Protein AF-A0A447PWZ3-F1 (afdb_monomer)

InterPro domains:
  IPR035906 MetI-like superfamily [G3DSA:1.10.3720.10] (1-164)
  IPR035906 MetI-like superfamily [SSF161098] (8-151)
  IPR050901 Binding-protein-dependent ABC transporter permease [PTHR32243] (6-153)

Secondary structure (DSSP, 8-state):
-PPPPPTTHHHHHHHHHHHHHHHHHHHHHHHHHHHHHHTBSSS-SSS-SS-SSB--HHHHHHTT--EE-TTS-EE--SS-HHHHHHHHHHHHHHHHHHHHHHHHHHHHHHHH---TTHHHHHHHHHHHHTS--TTHHHHHHHHHHHHHHHHHHHS---SHHHHHHHHHHHHHTTS--

Solvent-accessible surface area (backbone atoms only — not comparable to full-atom values): 10448 Å² total; per-residue (Å²): 132,85,80,86,75,60,87,65,45,64,58,54,50,50,52,50,50,53,51,48,52,53,51,48,52,62,68,41,48,67,56,49,42,53,53,24,41,53,34,27,66,70,94,55,97,75,81,62,68,70,44,96,50,78,29,61,58,60,57,35,26,43,73,58,37,66,45,76,45,99,86,72,48,70,48,67,44,92,51,69,45,59,59,50,52,51,49,50,51,52,51,52,50,54,49,50,52,50,48,51,55,52,51,52,56,52,47,45,46,72,72,73,54,87,65,89,63,54,71,59,51,56,53,47,54,54,54,63,69,68,51,82,66,83,65,45,63,62,54,49,49,55,49,49,51,53,53,48,50,56,55,46,68,74,49,85,66,74,59,69,66,49,52,56,57,50,58,49,53,66,50,56,68,66,74,79,119

Mean predicted aligned error: 10.52 Å

Nearest PDB structures (foldseek):
  3puv-assembly1_G  TM=9.896E-01  e=1.349E-18  Escherichia coli K-12
  2r6g-assembly1_G  TM=9.610E-01  e=1.445E-15  Escherichia coli K-12
  4jbw-assembly2_I  TM=7.802E-01  e=5.382E-16  Escherichia coli K-12

Structure (mmCIF, N/CA/C/O backbone):
data_AF-A0A447PWZ3-F1
#
_entry.id   AF-A0A447PWZ3-F1
#
loop_
_atom_site.group_PDB
_atom_site.id
_atom_site.type_symbol
_atom_site.label_atom_id
_atom_site.label_alt_id
_atom_site.label_comp_id
_atom_site.label_asym_id
_atom_site.label_entity_id
_atom_site.label_seq_id
_atom_site.pdbx_PDB_ins_code
_atom_site.Cartn_x
_atom_site.Cartn_y
_atom_site.Cartn_z
_atom_site.occupancy
_atom_site.B_iso_or_equiv
_atom_site.auth_seq_id
_atom_site.auth_comp_id
_atom_site.auth_asym_id
_atom_site.auth_atom_id
_atom_site.pdbx_PDB_model_num
ATOM 1 N N . MET A 1 1 ? -24.186 -32.826 8.394 1.00 47.19 1 MET A N 1
ATOM 2 C CA . MET A 1 1 ? -25.004 -33.237 7.230 1.00 47.19 1 MET A CA 1
ATOM 3 C C . MET A 1 1 ? -24.497 -32.500 6.002 1.00 47.19 1 MET A C 1
ATOM 5 O O . MET A 1 1 ? -24.312 -31.294 6.090 1.00 47.19 1 MET A O 1
ATOM 9 N N . ALA A 1 2 ? -24.222 -33.197 4.897 1.00 68.19 2 ALA A N 1
ATOM 10 C CA . ALA A 1 2 ? -23.846 -32.543 3.645 1.00 68.19 2 ALA A CA 1
ATOM 11 C C . ALA A 1 2 ? -25.064 -31.804 3.067 1.00 68.19 2 ALA A C 1
ATOM 13 O O . ALA A 1 2 ? -26.140 -32.387 2.939 1.00 68.19 2 ALA A O 1
ATOM 14 N N . MET A 1 3 ? -24.904 -30.516 2.759 1.00 84.62 3 MET A N 1
ATOM 15 C CA . MET A 1 3 ? -25.951 -29.708 2.135 1.00 84.62 3 MET A CA 1
ATOM 16 C C . MET A 1 3 ? -26.149 -30.179 0.688 1.00 84.62 3 MET A C 1
ATOM 18 O O . MET A 1 3 ? -25.215 -30.122 -0.114 1.00 84.62 3 MET A O 1
ATOM 22 N N . VAL A 1 4 ? -27.349 -30.668 0.358 1.00 82.19 4 VAL A N 1
ATOM 23 C CA . VAL A 1 4 ? -27.692 -31.085 -1.010 1.00 82.19 4 VAL A CA 1
ATOM 24 C C . VAL A 1 4 ? -27.788 -29.844 -1.889 1.00 82.19 4 VAL A C 1
ATOM 26 O O . VAL A 1 4 ? -28.580 -28.939 -1.640 1.00 82.19 4 VAL A O 1
ATOM 29 N N . GLN A 1 5 ? -26.957 -29.818 -2.921 1.00 83.44 5 GLN A N 1
ATOM 30 C CA . GLN A 1 5 ? -26.813 -28.686 -3.820 1.00 83.44 5 GLN A CA 1
ATOM 31 C C . GLN A 1 5 ? -27.905 -28.694 -4.908 1.00 83.44 5 GLN A C 1
ATOM 33 O O . GLN A 1 5 ? -28.135 -29.736 -5.533 1.00 83.44 5 GLN A O 1
ATOM 38 N N . PRO A 1 6 ? -28.597 -27.568 -5.169 1.00 82.50 6 PRO A N 1
ATOM 39 C CA . PRO A 1 6 ? -29.663 -27.511 -6.165 1.00 82.50 6 PRO A CA 1
ATOM 40 C C . PRO A 1 6 ? -29.119 -27.686 -7.589 1.00 82.50 6 PRO A C 1
ATOM 42 O O . PRO A 1 6 ? -28.020 -27.243 -7.915 1.00 82.50 6 PRO A O 1
ATOM 45 N N . LYS A 1 7 ? -29.918 -28.267 -8.494 1.00 76.06 7 LYS A N 1
ATOM 46 C CA . LYS A 1 7 ? -29.511 -28.505 -9.897 1.00 76.06 7 LYS A CA 1
ATOM 47 C C . LYS A 1 7 ? -29.109 -27.218 -10.645 1.00 76.06 7 LYS A C 1
ATOM 49 O O . LYS A 1 7 ? -28.228 -27.264 -11.499 1.00 76.06 7 LYS A O 1
ATOM 54 N N . SER A 1 8 ? -29.688 -26.066 -10.284 1.00 85.94 8 SER A N 1
ATOM 55 C CA . SER A 1 8 ? -29.353 -24.739 -10.837 1.00 85.94 8 SER A CA 1
ATOM 56 C C . SER A 1 8 ? -28.005 -24.179 -10.361 1.00 85.94 8 SER A C 1
ATOM 58 O O . SER A 1 8 ? -27.531 -23.170 -10.886 1.00 85.94 8 SER A O 1
ATOM 60 N N . GLN A 1 9 ? -27.350 -24.822 -9.391 1.00 89.31 9 GLN A N 1
ATOM 61 C CA . GLN A 1 9 ? -26.080 -24.353 -8.849 1.00 89.31 9 GLN A CA 1
ATOM 62 C C . GLN A 1 9 ? -24.950 -24.372 -9.866 1.00 89.31 9 GLN A C 1
ATOM 64 O O . GLN A 1 9 ? -24.132 -23.461 -9.845 1.00 89.31 9 GLN A O 1
ATOM 69 N N . LYS A 1 10 ? -24.895 -25.364 -10.765 1.00 88.88 10 LYS A N 1
ATOM 70 C CA . LYS A 1 10 ? -23.834 -25.423 -11.784 1.00 88.88 10 LYS A CA 1
ATOM 71 C C . LYS A 1 10 ? -23.862 -24.187 -12.688 1.00 88.88 10 LYS A C 1
ATOM 73 O O . LYS A 1 10 ? -22.814 -23.617 -12.972 1.00 88.88 10 LYS A O 1
ATOM 78 N N . LEU A 1 11 ? -25.061 -23.732 -13.058 1.00 91.00 11 LEU A N 1
ATOM 79 C CA . LEU A 1 11 ? -25.252 -22.514 -13.847 1.00 91.00 11 LEU A CA 1
ATOM 80 C C . LEU A 1 11 ? -24.885 -21.258 -13.049 1.00 91.00 11 LEU A C 1
ATOM 82 O O . LEU A 1 11 ? -24.148 -20.417 -13.549 1.00 91.00 11 LEU A O 1
ATOM 86 N N . ARG A 1 12 ? -25.345 -21.145 -11.795 1.00 93.25 12 ARG A N 1
ATOM 87 C CA . ARG A 1 12 ? -24.973 -20.021 -10.916 1.00 93.25 12 ARG A CA 1
ATOM 88 C C . ARG A 1 12 ? -23.461 -19.936 -10.730 1.00 93.25 12 ARG A C 1
ATOM 90 O O . ARG A 1 12 ? -22.899 -18.858 -10.851 1.00 93.25 12 ARG A O 1
ATOM 97 N N . LEU A 1 13 ? -22.810 -21.074 -10.498 1.00 94.62 13 LEU A N 1
ATOM 98 C CA . LEU A 1 13 ? -21.364 -21.173 -10.353 1.00 94.62 13 LEU A CA 1
ATOM 99 C C . LEU A 1 13 ? -20.654 -20.716 -11.630 1.00 94.62 13 LEU A C 1
ATOM 101 O O . LEU A 1 13 ? -19.739 -19.905 -11.538 1.00 94.62 13 LEU A O 1
ATOM 105 N N . LEU A 1 14 ? -21.096 -21.182 -12.803 1.00 95.75 14 LEU A N 1
ATOM 106 C CA . LEU A 1 14 ? -20.538 -20.770 -14.092 1.00 95.75 14 LEU A CA 1
ATOM 107 C C . LEU A 1 14 ? -20.664 -19.255 -14.301 1.00 95.75 14 LEU A C 1
ATOM 109 O O . LEU A 1 14 ? -19.675 -18.602 -14.620 1.00 95.75 14 LEU A O 1
ATOM 113 N N . ILE A 1 15 ? -21.850 -18.689 -14.059 1.00 97.31 15 ILE A N 1
ATOM 114 C CA . ILE A 1 15 ? -22.094 -17.245 -14.175 1.00 97.31 15 ILE A CA 1
ATOM 115 C C . ILE A 1 15 ? -21.204 -16.468 -13.201 1.00 97.31 15 ILE A C 1
ATOM 117 O O . ILE A 1 15 ? -20.599 -15.475 -13.594 1.00 97.31 15 ILE A O 1
ATOM 121 N N . THR A 1 16 ? -21.071 -16.924 -11.952 1.00 96.94 16 THR A N 1
ATOM 122 C CA . THR A 1 16 ? -20.179 -16.291 -10.973 1.00 96.94 16 THR A CA 1
ATOM 123 C C . THR A 1 16 ? -18.719 -16.344 -11.422 1.00 96.94 16 THR A C 1
ATOM 125 O O . THR A 1 16 ? -18.037 -15.333 -11.322 1.00 96.94 16 THR A O 1
ATOM 128 N N . HIS A 1 17 ? -18.234 -17.468 -11.955 1.00 97.50 17 HIS A N 1
ATOM 129 C CA . HIS A 1 17 ? -16.855 -17.570 -12.449 1.00 97.50 17 HIS A CA 1
ATOM 130 C C . HIS A 1 17 ? -16.611 -16.660 -13.650 1.00 97.50 17 HIS A C 1
ATOM 132 O O . HIS A 1 17 ? -15.619 -15.940 -13.666 1.00 97.50 17 HIS A O 1
ATOM 138 N N . LEU A 1 18 ? -17.522 -16.645 -14.627 1.00 98.06 18 LEU A N 1
ATOM 139 C CA . LEU A 1 18 ? -17.419 -15.751 -15.781 1.00 98.06 18 LEU A CA 1
ATOM 140 C C . LEU A 1 18 ? -17.452 -14.281 -15.346 1.00 98.06 18 LEU A C 1
ATOM 142 O O . LEU A 1 18 ? -16.614 -13.496 -15.780 1.00 98.06 18 LEU A O 1
ATOM 146 N N . GLY A 1 19 ? -18.361 -13.926 -14.434 1.00 98.38 19 GLY A N 1
ATOM 147 C CA . GLY A 1 19 ? -18.433 -12.586 -13.857 1.00 98.38 19 GLY A CA 1
ATOM 148 C C . GLY A 1 19 ? -17.152 -12.194 -13.117 1.00 98.38 19 GLY A C 1
ATOM 149 O O . GLY A 1 19 ? -16.640 -11.097 -13.327 1.00 98.38 19 GLY A O 1
ATOM 150 N N . LEU A 1 20 ? -16.590 -13.096 -12.305 1.00 98.38 20 LEU A N 1
ATOM 151 C CA . LEU A 1 20 ? -15.323 -12.870 -11.605 1.00 98.38 20 LEU A CA 1
ATOM 152 C C . LEU A 1 20 ? -14.145 -12.735 -12.571 1.00 98.38 20 LEU A C 1
ATOM 154 O O . LEU A 1 20 ? -13.316 -11.859 -12.367 1.00 98.38 20 LEU A O 1
ATOM 158 N N . LEU A 1 21 ? -14.070 -13.549 -13.628 1.00 98.38 21 LEU A N 1
ATOM 159 C CA . LEU A 1 21 ? -13.005 -13.452 -14.630 1.00 98.38 21 LEU A CA 1
ATOM 160 C C . LEU A 1 21 ? -13.049 -12.115 -15.372 1.00 98.38 21 LEU A C 1
ATOM 162 O O . LEU A 1 21 ? -12.011 -11.477 -15.528 1.00 98.38 21 LEU A O 1
ATOM 166 N N . ILE A 1 22 ? -14.238 -11.660 -15.775 1.00 98.31 22 ILE A N 1
ATOM 167 C CA . ILE A 1 22 ? -14.417 -10.348 -16.412 1.00 98.31 22 ILE A CA 1
ATOM 168 C C . ILE A 1 22 ? -14.031 -9.227 -15.440 1.00 98.31 22 ILE A C 1
ATOM 170 O O . ILE A 1 22 ? -13.312 -8.304 -15.818 1.00 98.31 22 ILE A O 1
ATOM 174 N N . PHE A 1 23 ? -14.459 -9.320 -14.178 1.00 98.38 23 PHE A N 1
ATOM 175 C CA . PHE A 1 23 ? -14.118 -8.335 -13.154 1.00 98.38 23 PHE A CA 1
ATOM 176 C C . PHE A 1 23 ? -12.608 -8.280 -12.886 1.00 98.38 23 PHE A C 1
ATOM 178 O O . PHE A 1 23 ? -12.032 -7.195 -12.866 1.00 98.38 23 PHE A O 1
ATOM 185 N N . ILE A 1 24 ? -11.954 -9.440 -12.753 1.00 98.44 24 ILE A N 1
ATOM 186 C CA . ILE A 1 24 ? -10.498 -9.551 -12.605 1.00 98.44 24 ILE A CA 1
ATOM 187 C C . ILE A 1 24 ? -9.799 -8.942 -13.821 1.00 98.44 24 ILE A C 1
ATOM 189 O O . ILE A 1 24 ? -8.888 -8.140 -13.645 1.00 98.44 24 ILE A O 1
ATOM 193 N N . ALA A 1 25 ? -10.232 -9.262 -15.042 1.00 97.44 25 ALA A N 1
ATOM 194 C CA . ALA A 1 25 ? -9.647 -8.692 -16.252 1.00 97.44 25 ALA A CA 1
ATOM 195 C C . ALA A 1 25 ? -9.741 -7.156 -16.260 1.00 97.44 25 ALA A C 1
ATOM 197 O O . ALA A 1 25 ? -8.756 -6.485 -16.567 1.00 97.44 25 ALA A O 1
ATOM 198 N N . ALA A 1 26 ? -10.884 -6.598 -15.847 1.00 97.75 26 ALA A N 1
ATOM 199 C CA . ALA A 1 26 ? -11.095 -5.155 -15.777 1.00 97.75 26 ALA A CA 1
ATOM 200 C C . ALA A 1 26 ? -10.176 -4.464 -14.751 1.00 97.75 26 ALA A C 1
ATOM 202 O O . ALA A 1 26 ? -9.557 -3.452 -15.077 1.00 97.75 26 ALA A O 1
ATOM 203 N N . ILE A 1 27 ? -10.044 -5.007 -13.533 1.00 97.75 27 ILE A N 1
ATOM 204 C CA . ILE A 1 27 ? -9.188 -4.404 -12.491 1.00 97.75 27 ILE A CA 1
ATOM 205 C C . ILE A 1 27 ? -7.692 -4.648 -12.731 1.00 97.75 27 ILE A C 1
ATOM 207 O O . ILE A 1 27 ? -6.866 -3.838 -12.316 1.00 97.75 27 ILE A O 1
ATOM 211 N N . MET A 1 28 ? -7.330 -5.746 -13.402 1.00 97.38 28 MET A N 1
ATOM 212 C CA . MET A 1 28 ? -5.935 -6.078 -13.700 1.00 97.38 28 MET A CA 1
ATOM 213 C C . MET A 1 28 ? -5.388 -5.278 -14.876 1.00 97.38 28 MET A C 1
ATOM 215 O O . MET A 1 28 ? -4.191 -5.014 -14.904 1.00 97.38 28 MET A O 1
ATOM 219 N N . PHE A 1 29 ? -6.228 -4.861 -15.824 1.00 95.81 29 PHE A N 1
ATOM 220 C CA . PHE A 1 29 ? -5.797 -4.106 -17.001 1.00 95.81 29 PHE A CA 1
ATOM 221 C C . PHE A 1 29 ? -4.879 -2.900 -16.685 1.00 95.81 29 PHE A C 1
ATOM 223 O O . PHE A 1 29 ? -3.772 -2.859 -17.228 1.00 95.81 29 PHE A O 1
ATOM 230 N N . PRO A 1 30 ? -5.228 -1.957 -15.781 1.00 95.81 30 PRO A N 1
ATOM 231 C CA . PRO A 1 30 ? -4.327 -0.850 -15.440 1.00 95.81 30 PRO A CA 1
ATOM 232 C C . PRO A 1 30 ? -3.024 -1.311 -14.766 1.00 95.81 30 PRO A C 1
ATOM 234 O O . PRO A 1 30 ? -1.980 -0.701 -14.979 1.00 95.81 30 PRO A O 1
ATOM 237 N N . LEU A 1 31 ? -3.046 -2.402 -13.993 1.00 96.19 31 LEU A N 1
ATOM 238 C CA . LEU A 1 31 ? -1.840 -2.953 -13.362 1.00 96.19 31 LEU A CA 1
ATOM 239 C C . LEU A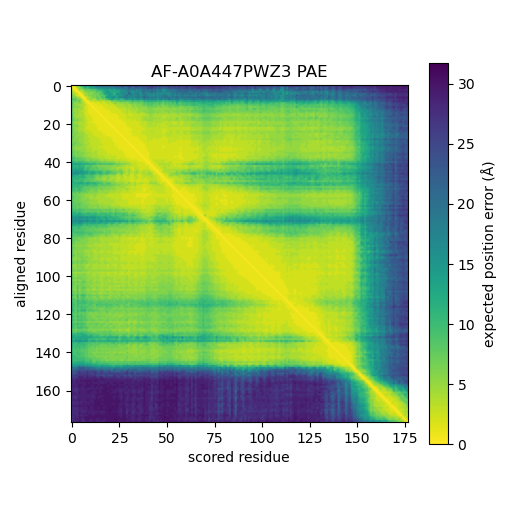 1 31 ? -0.906 -3.596 -14.393 1.00 96.19 31 LEU A C 1
ATOM 241 O O . LEU A 1 31 ? 0.308 -3.412 -14.330 1.00 96.19 31 LEU A O 1
ATOM 245 N N . LEU A 1 32 ? -1.466 -4.301 -15.377 1.00 95.50 32 LEU A N 1
ATOM 246 C CA . LEU A 1 32 ? -0.702 -4.858 -16.490 1.00 95.50 32 LEU A CA 1
ATOM 247 C C . LEU A 1 32 ? -0.056 -3.752 -17.331 1.00 95.50 32 LEU A C 1
ATOM 249 O O . LEU A 1 32 ? 1.080 -3.918 -17.762 1.00 95.50 32 LEU A O 1
ATOM 253 N N . MET A 1 33 ? -0.716 -2.599 -17.492 1.00 95.19 33 MET A N 1
ATOM 254 C CA . MET A 1 33 ? -0.110 -1.429 -18.139 1.00 95.19 33 MET A CA 1
ATOM 255 C C . MET A 1 33 ? 1.106 -0.897 -17.366 1.00 95.19 33 MET A C 1
ATOM 257 O O . MET A 1 33 ? 2.111 -0.555 -17.983 1.00 95.19 33 MET A O 1
ATOM 261 N N . VAL A 1 34 ? 1.073 -0.880 -16.029 1.00 95.94 34 VAL A N 1
ATOM 262 C CA . VAL A 1 34 ? 2.244 -0.499 -15.212 1.00 95.94 34 VAL A CA 1
ATOM 263 C C . VAL A 1 34 ? 3.400 -1.485 -15.409 1.00 95.94 34 VAL A C 1
ATOM 265 O O . VAL A 1 34 ? 4.549 -1.069 -15.563 1.00 95.94 34 VAL A O 1
ATOM 268 N N . ILE A 1 35 ? 3.103 -2.786 -15.471 1.00 95.62 35 ILE A N 1
ATOM 269 C CA . ILE A 1 35 ? 4.112 -3.813 -15.768 1.00 95.62 35 ILE A CA 1
ATOM 270 C C . ILE A 1 35 ? 4.685 -3.605 -17.177 1.00 95.62 35 ILE A C 1
ATOM 272 O O . ILE A 1 35 ? 5.905 -3.626 -17.344 1.00 95.62 35 ILE A O 1
ATOM 276 N N . ALA A 1 36 ? 3.838 -3.327 -18.169 1.00 94.94 36 ALA A N 1
ATOM 277 C CA . ALA A 1 36 ? 4.255 -3.052 -19.541 1.00 94.94 36 ALA A CA 1
ATOM 278 C C . ALA A 1 36 ? 5.188 -1.837 -19.637 1.00 94.94 36 ALA A C 1
ATOM 280 O O . ALA A 1 36 ? 6.196 -1.898 -20.335 1.00 94.94 36 ALA A O 1
ATOM 281 N N . ILE A 1 37 ? 4.895 -0.756 -18.905 1.00 95.50 37 ILE A N 1
ATOM 282 C CA . ILE A 1 37 ? 5.764 0.429 -18.823 1.00 95.50 37 ILE A CA 1
ATOM 283 C C . ILE A 1 37 ? 7.123 0.052 -18.219 1.00 95.50 37 ILE A C 1
ATOM 285 O O . ILE A 1 37 ? 8.155 0.445 -18.753 1.00 95.50 37 ILE A O 1
ATOM 289 N N . SER A 1 38 ? 7.148 -0.764 -17.158 1.00 95.75 38 SER A N 1
ATOM 290 C CA . SER A 1 38 ? 8.407 -1.179 -16.518 1.00 95.75 38 SER A CA 1
ATOM 291 C C . SER A 1 38 ? 9.325 -2.007 -17.430 1.00 95.75 38 SER A C 1
ATOM 293 O O . SER A 1 38 ? 10.543 -1.964 -17.275 1.00 95.75 38 SER A O 1
ATOM 295 N N . LEU A 1 39 ? 8.748 -2.745 -18.385 1.00 95.75 39 LEU A N 1
ATOM 296 C CA . LEU A 1 39 ? 9.459 -3.612 -19.334 1.00 95.75 39 LEU A CA 1
ATOM 297 C C . LEU A 1 39 ? 9.744 -2.935 -20.677 1.00 95.75 39 LEU A C 1
ATOM 299 O O . LEU A 1 39 ? 10.268 -3.568 -21.591 1.00 95.75 39 LEU A O 1
ATOM 303 N N . ARG A 1 40 ? 9.357 -1.673 -20.836 1.00 94.25 40 ARG A N 1
ATOM 304 C CA . ARG A 1 40 ? 9.540 -0.941 -22.082 1.00 94.25 40 ARG A CA 1
ATOM 305 C C . ARG A 1 40 ? 10.942 -0.355 -22.171 1.00 94.25 40 ARG A C 1
ATOM 307 O O . ARG A 1 40 ? 11.523 0.027 -21.165 1.00 94.25 40 ARG A O 1
ATOM 314 N N . GLU A 1 41 ? 11.474 -0.256 -23.382 1.00 92.38 41 GLU A N 1
ATOM 315 C CA . GLU A 1 41 ? 12.689 0.515 -23.649 1.00 92.38 41 GLU A CA 1
ATOM 316 C C . GLU A 1 41 ? 12.417 2.031 -23.555 1.00 92.38 41 GLU A C 1
ATOM 318 O O . GLU A 1 41 ? 11.490 2.549 -24.185 1.00 92.38 41 GLU A O 1
ATOM 323 N N . GLY A 1 42 ? 13.225 2.752 -22.773 1.00 88.94 42 GLY A N 1
ATOM 324 C CA . GLY A 1 42 ? 13.041 4.183 -22.516 1.00 88.94 42 GLY A CA 1
ATOM 325 C C . GLY A 1 42 ? 11.858 4.516 -21.590 1.00 88.94 42 GLY A C 1
ATOM 326 O O . GLY A 1 42 ? 11.162 3.645 -21.076 1.00 88.94 42 GLY A O 1
ATOM 327 N N . ASN A 1 43 ? 11.610 5.811 -21.374 1.00 91.25 43 ASN A N 1
ATOM 328 C CA . ASN A 1 43 ? 10.641 6.300 -20.384 1.00 91.25 43 ASN A CA 1
ATOM 329 C C . ASN A 1 43 ? 9.349 6.812 -21.041 1.00 91.25 43 ASN A C 1
ATOM 331 O O . ASN A 1 43 ? 9.120 8.018 -21.129 1.00 91.25 43 ASN A O 1
ATOM 335 N N . PHE A 1 44 ? 8.490 5.893 -21.493 1.00 91.62 44 PHE A N 1
ATOM 336 C CA . PHE A 1 44 ? 7.198 6.222 -22.111 1.00 91.62 44 PHE A CA 1
ATOM 337 C C . PHE A 1 44 ? 6.020 5.736 -21.264 1.00 91.62 44 PHE A C 1
ATOM 339 O O . PHE A 1 44 ? 5.892 4.545 -20.989 1.00 91.62 44 PHE A O 1
ATOM 346 N N . ALA A 1 45 ? 5.119 6.654 -20.905 1.00 87.56 45 ALA A N 1
ATOM 347 C CA . ALA A 1 45 ? 3.945 6.354 -20.081 1.00 87.56 45 ALA A CA 1
ATOM 348 C C . ALA A 1 45 ? 2.770 5.724 -20.859 1.00 87.56 45 ALA A C 1
ATOM 350 O O . ALA A 1 45 ? 1.870 5.151 -20.250 1.00 87.56 45 ALA A O 1
ATOM 351 N N . THR A 1 46 ? 2.745 5.833 -22.191 1.00 88.31 46 THR A N 1
ATOM 352 C CA . THR A 1 46 ? 1.641 5.362 -23.047 1.00 88.31 46 THR A CA 1
ATOM 353 C C . THR A 1 46 ? 2.151 4.464 -24.166 1.00 88.31 46 THR A C 1
ATOM 355 O O . THR A 1 46 ? 3.234 4.687 -24.694 1.00 88.31 46 THR A O 1
ATOM 358 N N . GLY A 1 47 ? 1.387 3.438 -24.555 1.00 87.12 47 GLY A N 1
ATOM 359 C CA . GLY A 1 47 ? 1.624 2.614 -25.752 1.00 87.12 47 GLY A CA 1
ATOM 360 C C . GLY A 1 47 ? 0.930 1.255 -25.665 1.00 87.12 47 GLY A C 1
ATOM 361 O O . GLY A 1 47 ? -0.021 1.110 -24.902 1.00 87.12 47 GLY A O 1
ATOM 362 N N . SER A 1 48 ? 1.420 0.265 -26.411 1.00 89.38 48 SER A N 1
ATOM 363 C CA . SER A 1 48 ? 0.876 -1.099 -26.434 1.00 89.38 48 SER A CA 1
ATOM 364 C C . SER A 1 48 ? 1.027 -1.833 -25.090 1.00 89.38 48 SER A C 1
ATOM 366 O O . SER A 1 48 ? 1.958 -1.578 -24.320 1.00 89.38 48 SER A O 1
ATOM 368 N N . LEU A 1 49 ? 0.088 -2.749 -24.809 1.00 87.75 49 LEU A N 1
ATOM 369 C CA . LEU A 1 49 ? 0.082 -3.585 -23.598 1.00 87.75 49 LEU A CA 1
ATOM 370 C C . LEU A 1 49 ? 1.274 -4.552 -23.563 1.00 87.75 49 LEU A C 1
ATOM 372 O O . LEU A 1 49 ? 1.851 -4.789 -22.510 1.00 87.75 49 LEU A O 1
ATOM 376 N N . ILE A 1 50 ? 1.640 -5.105 -24.717 1.00 91.62 50 ILE A N 1
ATOM 377 C CA . ILE A 1 50 ? 2.893 -5.835 -24.900 1.00 91.62 50 ILE A CA 1
ATOM 378 C C . ILE A 1 50 ? 3.821 -4.867 -25.635 1.00 91.62 50 ILE A C 1
ATOM 380 O O . ILE A 1 50 ? 3.513 -4.541 -26.782 1.00 91.62 50 ILE A O 1
ATOM 384 N N . PRO A 1 51 ? 4.891 -4.362 -24.993 1.00 89.31 51 PRO A N 1
ATOM 385 C CA . PRO A 1 51 ? 5.806 -3.426 -25.631 1.00 89.31 51 PRO A CA 1
ATOM 386 C C . PRO A 1 51 ? 6.411 -4.015 -26.906 1.00 89.31 51 PRO A C 1
ATOM 388 O O . PRO A 1 51 ? 6.831 -5.170 -26.910 1.00 89.31 51 PRO A O 1
ATOM 391 N N . ASP A 1 52 ? 6.523 -3.202 -27.957 1.00 89.75 52 ASP A N 1
ATOM 392 C CA . ASP A 1 52 ? 7.111 -3.634 -29.236 1.00 89.75 52 ASP A CA 1
ATOM 393 C C . ASP A 1 52 ? 8.590 -4.033 -29.080 1.00 89.75 52 ASP A C 1
ATOM 395 O O . ASP A 1 52 ? 9.101 -4.893 -29.797 1.00 89.75 52 ASP A O 1
ATOM 399 N N . LYS A 1 53 ? 9.270 -3.421 -28.102 1.00 89.94 53 LYS A N 1
ATOM 400 C CA . LYS A 1 53 ? 10.621 -3.764 -27.659 1.00 89.94 53 LYS A CA 1
ATOM 401 C C . LYS A 1 53 ? 10.643 -3.936 -26.145 1.00 89.94 53 LYS A C 1
ATOM 403 O O . LYS A 1 53 ? 10.331 -3.003 -25.402 1.00 89.94 53 LYS A O 1
ATOM 408 N N . ILE A 1 54 ? 11.021 -5.133 -25.703 1.00 93.19 54 ILE A N 1
ATOM 409 C CA . ILE A 1 54 ? 11.168 -5.470 -24.286 1.00 93.19 54 ILE A CA 1
ATOM 410 C C . ILE A 1 54 ? 12.589 -5.112 -23.841 1.00 93.19 54 ILE A C 1
ATOM 412 O O . ILE A 1 54 ? 13.559 -5.598 -24.419 1.00 93.19 54 ILE A O 1
ATOM 416 N N . SER A 1 55 ? 12.701 -4.304 -22.788 1.00 93.12 55 SER A N 1
ATOM 417 C CA . SER A 1 55 ? 13.957 -3.959 -22.125 1.00 93.12 55 SER A CA 1
ATOM 418 C C . SER A 1 55 ? 13.942 -4.396 -20.662 1.00 93.12 55 SER A C 1
ATOM 420 O O . SER A 1 55 ? 12.961 -4.226 -19.939 1.00 93.12 55 SER A O 1
ATOM 422 N N . TRP A 1 56 ? 15.075 -4.933 -20.212 1.00 94.31 56 TRP A N 1
ATOM 423 C CA . TRP A 1 56 ? 15.319 -5.298 -18.815 1.00 94.31 56 TRP A CA 1
ATOM 424 C C . TRP A 1 56 ? 16.122 -4.237 -18.059 1.00 94.31 56 TRP A C 1
ATOM 426 O O . TRP A 1 56 ? 16.465 -4.450 -16.899 1.00 94.31 56 TRP A O 1
ATOM 436 N N . GLU A 1 57 ? 16.442 -3.110 -18.697 1.00 94.00 57 GLU A N 1
ATOM 437 C CA . GLU A 1 57 ? 17.277 -2.054 -18.119 1.00 94.00 57 GLU A CA 1
ATOM 438 C C . GLU A 1 57 ? 16.714 -1.542 -16.788 1.00 94.00 57 GLU A C 1
ATOM 440 O O . GLU A 1 57 ? 17.420 -1.562 -15.780 1.00 94.00 57 GLU A O 1
ATOM 445 N N . HIS A 1 58 ? 15.430 -1.172 -16.750 1.00 94.81 58 HIS A N 1
ATOM 446 C CA . HIS A 1 58 ? 14.784 -0.655 -15.540 1.00 94.81 58 HIS A CA 1
ATOM 447 C C . HIS A 1 58 ? 14.878 -1.637 -14.367 1.00 94.81 58 HIS A C 1
ATOM 449 O O . HIS A 1 58 ? 15.230 -1.251 -13.252 1.00 94.81 58 HIS A O 1
ATOM 455 N N . TRP A 1 59 ? 14.612 -2.921 -14.622 1.00 96.50 59 TRP A N 1
ATOM 456 C CA . TRP A 1 59 ? 14.687 -3.969 -13.607 1.00 96.50 59 TRP A CA 1
ATOM 457 C C . TRP A 1 59 ? 16.126 -4.252 -13.178 1.00 96.50 59 TRP A C 1
ATOM 459 O O . TRP A 1 59 ? 16.379 -4.416 -11.988 1.00 96.50 59 TRP A O 1
ATOM 469 N N . ARG A 1 60 ? 17.088 -4.257 -14.108 1.00 95.75 60 ARG A N 1
ATOM 470 C CA . ARG A 1 60 ? 18.510 -4.434 -13.783 1.00 95.75 60 ARG A CA 1
ATOM 471 C C . ARG A 1 60 ? 19.011 -3.313 -12.880 1.00 95.75 60 ARG A C 1
ATOM 473 O O . ARG A 1 60 ? 19.547 -3.611 -11.816 1.00 95.75 60 ARG A O 1
ATOM 480 N N . LEU A 1 61 ? 18.757 -2.057 -13.243 1.00 95.25 61 LEU A N 1
ATOM 481 C CA . LEU A 1 61 ? 19.150 -0.898 -12.439 1.00 95.25 61 LEU A CA 1
ATOM 482 C C . LEU A 1 61 ? 18.452 -0.897 -11.069 1.00 95.25 61 LEU A C 1
ATOM 484 O O . LEU A 1 61 ? 19.104 -0.659 -10.054 1.00 95.25 61 LEU A O 1
ATOM 488 N N . ALA A 1 62 ? 17.157 -1.228 -11.009 1.00 95.50 62 ALA A N 1
ATOM 489 C CA . ALA A 1 62 ? 16.413 -1.318 -9.749 1.00 95.50 62 ALA A CA 1
ATOM 490 C C . ALA A 1 62 ? 16.917 -2.447 -8.830 1.00 95.50 62 ALA A C 1
ATOM 492 O O . ALA A 1 62 ? 16.916 -2.310 -7.607 1.00 95.50 62 ALA A O 1
ATOM 493 N N . LEU A 1 63 ? 17.384 -3.559 -9.394 1.00 96.56 63 LEU A N 1
ATOM 494 C CA . LEU A 1 63 ? 17.981 -4.658 -8.632 1.00 96.56 63 LEU A CA 1
ATOM 495 C C . LEU A 1 63 ? 19.459 -4.413 -8.279 1.00 96.56 63 LEU A C 1
ATOM 497 O O . LEU A 1 63 ? 20.051 -5.217 -7.564 1.00 96.56 63 LEU A O 1
ATOM 501 N N . GLY A 1 64 ? 20.044 -3.296 -8.725 1.00 93.94 64 GLY A N 1
ATOM 502 C CA . GLY A 1 64 ? 21.422 -2.911 -8.419 1.00 93.94 64 GLY A CA 1
ATOM 503 C C . GLY A 1 64 ? 22.468 -3.444 -9.401 1.00 93.94 64 GLY A C 1
ATOM 504 O O . GLY A 1 64 ? 23.660 -3.381 -9.110 1.00 93.94 64 GLY A O 1
ATOM 505 N N . PHE A 1 65 ? 22.056 -3.955 -10.561 1.00 94.94 65 PHE A N 1
ATOM 506 C CA . PHE A 1 65 ? 22.966 -4.364 -11.627 1.00 94.94 65 PHE A CA 1
ATOM 507 C C . PHE A 1 65 ? 23.274 -3.191 -12.559 1.00 94.94 65 PHE A C 1
ATOM 509 O O . PHE A 1 65 ? 22.365 -2.494 -13.010 1.00 94.94 65 PHE A O 1
ATOM 516 N N . SER A 1 66 ? 24.547 -3.023 -12.916 1.00 93.62 66 SER A N 1
ATOM 517 C CA . SER A 1 66 ? 24.945 -2.109 -13.988 1.00 93.62 66 SER A CA 1
ATOM 518 C C . SER A 1 66 ? 24.448 -2.612 -15.349 1.00 93.62 66 SER A C 1
ATOM 520 O O . SER A 1 66 ? 24.349 -3.826 -15.591 1.00 93.62 66 SER A O 1
ATOM 522 N N . VAL A 1 67 ? 24.144 -1.673 -16.243 1.00 92.62 67 VAL A N 1
ATOM 523 C CA . VAL A 1 67 ? 23.686 -1.942 -17.612 1.00 92.62 67 VAL A CA 1
ATOM 524 C C . VAL A 1 67 ? 24.715 -1.393 -18.591 1.00 92.62 67 VAL A C 1
ATOM 526 O O . VAL A 1 67 ? 25.167 -0.262 -18.442 1.00 92.62 67 VAL A O 1
ATOM 529 N N . GLU A 1 68 ? 25.109 -2.214 -19.560 1.00 92.06 68 GLU A N 1
ATOM 530 C CA . GLU A 1 68 ? 25.979 -1.819 -20.667 1.00 92.06 68 GLU A CA 1
ATOM 531 C C . GLU A 1 68 ? 25.118 -1.549 -21.900 1.00 92.06 68 GLU A C 1
ATOM 533 O O . GLU A 1 68 ? 24.252 -2.355 -22.250 1.00 92.06 68 GLU A O 1
ATOM 538 N N . HIS A 1 69 ? 25.338 -0.396 -22.518 1.00 87.62 69 HIS A N 1
ATOM 539 C CA . HIS A 1 69 ? 24.598 0.087 -23.675 1.00 87.62 69 HIS A CA 1
ATOM 540 C C . HIS A 1 69 ? 25.314 -0.269 -24.981 1.00 87.62 69 HIS A C 1
ATOM 542 O O . HIS A 1 69 ? 26.508 -0.568 -24.997 1.00 87.62 69 HIS A O 1
ATOM 548 N N . ALA A 1 70 ? 24.598 -0.206 -26.105 1.00 83.62 70 ALA A N 1
ATOM 549 C CA . ALA A 1 70 ? 25.145 -0.543 -27.424 1.00 83.62 70 ALA A CA 1
ATOM 550 C C . ALA A 1 70 ? 26.298 0.380 -27.880 1.00 83.62 70 ALA A C 1
ATOM 552 O O . ALA A 1 70 ? 27.083 0.006 -28.747 1.00 83.62 70 ALA A O 1
ATOM 553 N N . ASP A 1 71 ? 26.415 1.571 -27.293 1.00 86.75 71 ASP A N 1
ATOM 554 C CA . ASP A 1 71 ? 27.501 2.537 -27.484 1.00 86.75 71 ASP A CA 1
ATOM 555 C C . ASP A 1 71 ? 28.715 2.280 -26.561 1.00 86.75 71 ASP A C 1
ATOM 557 O O . ASP A 1 71 ? 29.635 3.098 -26.502 1.00 86.75 71 ASP A O 1
ATOM 561 N N . GLY A 1 72 ? 28.738 1.149 -25.842 1.00 86.19 72 GLY A N 1
ATOM 562 C CA . GLY A 1 72 ? 29.833 0.721 -24.960 1.00 86.19 72 GLY A CA 1
ATOM 563 C C . GLY A 1 72 ? 29.866 1.438 -23.607 1.00 86.19 72 GLY A C 1
ATOM 564 O O . GLY A 1 72 ? 30.797 1.260 -22.821 1.00 86.19 72 GLY A O 1
ATOM 565 N N . ARG A 1 73 ? 28.865 2.276 -23.313 1.00 88.88 73 ARG A N 1
ATOM 566 C CA . ARG A 1 73 ? 28.755 2.971 -22.028 1.00 88.88 73 ARG A CA 1
ATOM 567 C C . ARG A 1 73 ? 28.164 2.042 -20.977 1.00 88.88 73 ARG A C 1
ATOM 569 O O . ARG A 1 73 ? 27.153 1.391 -21.214 1.00 88.88 73 ARG A O 1
ATOM 576 N N . VAL A 1 74 ? 28.747 2.044 -19.781 1.00 91.62 74 VAL A N 1
ATOM 577 C CA . VAL A 1 74 ? 28.209 1.318 -18.625 1.00 91.62 74 VAL A CA 1
ATOM 578 C C . VAL A 1 74 ? 27.536 2.307 -17.683 1.00 91.62 74 VAL A C 1
ATOM 580 O O . VAL A 1 74 ? 28.182 3.207 -17.147 1.00 91.62 74 VAL A O 1
ATOM 583 N N . THR A 1 75 ? 26.236 2.137 -17.460 1.00 91.50 75 THR A N 1
ATOM 584 C CA . THR A 1 75 ? 25.472 2.907 -16.478 1.00 91.50 75 THR A CA 1
ATOM 585 C C . THR A 1 75 ? 25.398 2.126 -15.165 1.00 91.50 75 THR A C 1
ATOM 587 O O . THR A 1 75 ? 24.755 1.070 -15.119 1.00 91.50 75 THR A O 1
ATOM 590 N N . PRO A 1 76 ? 26.051 2.601 -14.087 1.00 92.62 76 PRO A N 1
ATOM 591 C CA . PRO A 1 76 ? 25.865 2.028 -12.760 1.00 92.62 76 PRO A CA 1
ATOM 592 C C . PRO A 1 76 ? 24.466 2.364 -12.216 1.00 92.62 76 PRO A C 1
ATOM 594 O O . PRO A 1 76 ? 23.872 3.365 -12.629 1.00 92.62 76 PRO A O 1
ATOM 597 N N . PRO A 1 77 ? 23.931 1.572 -11.270 1.00 93.56 77 PRO A N 1
ATOM 598 C CA . PRO A 1 77 ? 22.636 1.848 -10.658 1.00 93.56 77 PRO A CA 1
ATOM 599 C C . PRO A 1 77 ? 22.666 3.213 -9.943 1.00 93.56 77 PRO A C 1
ATOM 601 O O . PRO A 1 77 ? 23.443 3.391 -9.003 1.00 93.56 77 PRO A O 1
ATOM 604 N N . PRO A 1 78 ? 21.826 4.185 -10.346 1.00 92.31 78 PRO A N 1
ATOM 605 C CA . PRO A 1 78 ? 21.864 5.532 -9.775 1.00 92.31 78 PRO A CA 1
ATOM 606 C C . PRO A 1 78 ? 21.312 5.585 -8.345 1.00 92.31 78 PRO A C 1
ATOM 608 O O . PRO A 1 78 ? 21.636 6.498 -7.587 1.00 92.31 78 PRO A O 1
ATOM 611 N N . PHE A 1 79 ? 20.474 4.613 -7.969 1.00 94.62 79 PHE A N 1
ATOM 612 C CA . PHE A 1 79 ? 19.768 4.594 -6.694 1.00 94.62 79 PHE A CA 1
ATOM 613 C C . PHE A 1 79 ? 19.769 3.199 -6.056 1.00 94.62 79 PHE A C 1
ATOM 615 O O . PHE A 1 79 ? 19.602 2.199 -6.757 1.00 94.62 79 PHE A O 1
ATOM 622 N N . PRO A 1 80 ? 19.874 3.103 -4.718 1.00 94.94 80 PRO A N 1
ATOM 623 C CA . 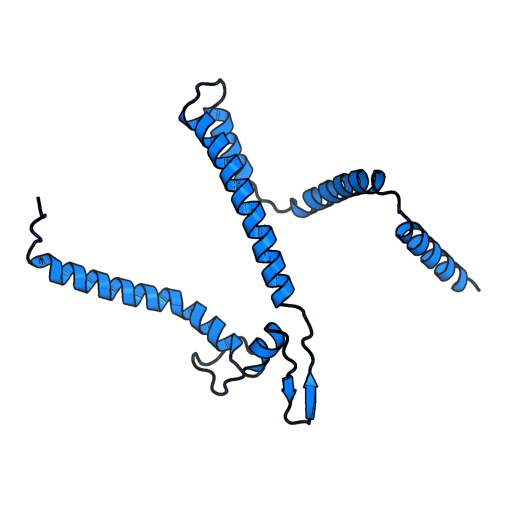PRO A 1 80 ? 19.835 1.832 -4.003 1.00 94.94 80 PRO A CA 1
ATOM 624 C C . PRO A 1 80 ? 18.383 1.384 -3.748 1.00 94.94 80 PRO A C 1
ATOM 626 O O . PRO A 1 80 ? 17.915 1.349 -2.609 1.00 94.94 80 PRO A O 1
ATOM 629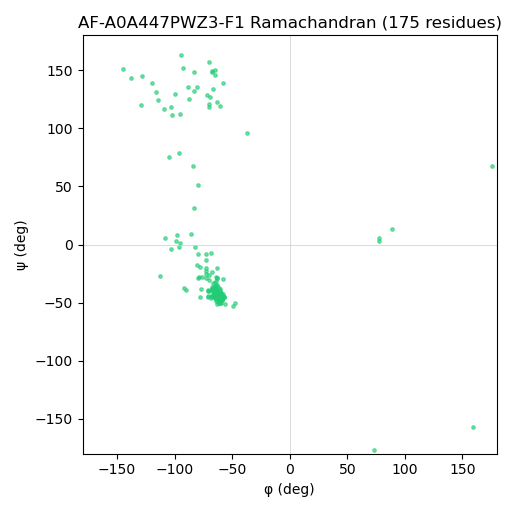 N N . VAL A 1 81 ? 17.648 1.034 -4.807 1.00 96.19 81 VAL A N 1
ATOM 630 C CA . VAL A 1 81 ? 16.204 0.723 -4.735 1.00 96.19 81 VAL A CA 1
ATOM 631 C C . VAL A 1 81 ? 15.904 -0.464 -3.808 1.00 96.19 81 VAL A C 1
ATOM 633 O O . VAL A 1 81 ? 14.952 -0.406 -3.032 1.00 96.19 81 VAL A O 1
ATOM 636 N N . LEU A 1 82 ? 16.744 -1.505 -3.793 1.00 96.38 82 LEU A N 1
ATOM 637 C CA . LEU A 1 82 ? 16.587 -2.631 -2.858 1.00 96.38 82 LEU A CA 1
ATOM 638 C C . LEU A 1 82 ? 16.721 -2.214 -1.386 1.00 96.38 82 LEU A C 1
ATOM 640 O O . LEU A 1 82 ? 16.000 -2.726 -0.528 1.00 96.38 82 LEU A O 1
ATOM 644 N N . LEU A 1 83 ? 17.598 -1.251 -1.081 1.00 94.88 83 LEU A N 1
ATOM 645 C CA . LEU A 1 83 ? 17.714 -0.704 0.271 1.00 94.88 83 LEU A CA 1
ATOM 646 C C . LEU A 1 83 ? 16.461 0.092 0.644 1.00 94.88 83 LEU A C 1
ATOM 648 O O . LEU A 1 83 ? 15.997 0.005 1.781 1.00 94.88 83 LEU A O 1
ATOM 652 N N . TRP A 1 84 ? 15.896 0.850 -0.299 1.00 97.44 84 TRP A N 1
ATOM 653 C CA . TRP A 1 84 ? 14.635 1.563 -0.087 1.00 97.44 84 TRP A CA 1
ATOM 654 C C . TRP A 1 84 ? 13.489 0.594 0.180 1.00 97.44 84 TRP A C 1
ATOM 656 O O . TRP A 1 84 ? 12.787 0.765 1.174 1.00 97.44 84 TRP A O 1
ATOM 666 N N . LEU A 1 85 ? 13.367 -0.470 -0.619 1.00 97.62 85 LEU A N 1
ATOM 667 C CA . LEU A 1 85 ? 12.385 -1.529 -0.400 1.00 97.62 85 LEU A CA 1
ATOM 668 C C . LEU A 1 85 ? 12.548 -2.159 0.989 1.00 97.62 85 LEU A C 1
ATOM 670 O O . LEU A 1 85 ? 11.573 -2.309 1.724 1.00 97.62 85 LEU A O 1
ATOM 674 N N . TRP A 1 86 ? 13.782 -2.467 1.392 1.00 97.88 86 TRP A N 1
ATOM 675 C CA . TRP A 1 86 ? 14.052 -3.017 2.718 1.00 97.88 86 TRP A CA 1
ATOM 676 C C . TRP A 1 86 ? 13.695 -2.044 3.849 1.00 97.88 86 TRP A C 1
ATOM 678 O O . TRP A 1 86 ? 13.135 -2.444 4.872 1.00 97.88 86 TRP A O 1
ATOM 688 N N . ASN A 1 87 ? 13.974 -0.752 3.678 1.00 96.94 87 ASN A N 1
ATOM 689 C CA . ASN A 1 87 ? 13.561 0.276 4.630 1.00 96.94 87 ASN A CA 1
ATOM 690 C C . ASN A 1 87 ? 12.033 0.378 4.725 1.00 96.94 87 ASN A C 1
ATOM 692 O O . ASN A 1 87 ? 11.512 0.426 5.839 1.00 96.94 87 ASN A O 1
ATOM 696 N N . SER A 1 88 ? 11.317 0.323 3.600 1.00 97.62 88 SER A N 1
ATOM 697 C CA . SER A 1 88 ? 9.852 0.294 3.570 1.00 97.62 88 SER A CA 1
ATOM 698 C C . SER A 1 88 ? 9.290 -0.922 4.302 1.00 97.62 88 SER A C 1
ATOM 700 O O . SER A 1 88 ? 8.407 -0.756 5.138 1.00 97.62 88 SER A O 1
ATOM 702 N N . VAL A 1 89 ? 9.830 -2.123 4.061 1.00 98.19 89 VAL A N 1
ATOM 703 C CA . VAL A 1 89 ? 9.392 -3.356 4.740 1.00 98.19 89 VAL A CA 1
ATOM 704 C C . VAL A 1 89 ? 9.607 -3.265 6.250 1.00 98.19 89 VAL A C 1
ATOM 706 O O . VAL A 1 89 ? 8.690 -3.562 7.012 1.00 98.19 89 VAL A O 1
ATOM 709 N N . LYS A 1 90 ? 10.782 -2.808 6.702 1.00 97.75 90 LYS A N 1
ATOM 710 C CA . LYS A 1 90 ? 11.062 -2.636 8.137 1.00 97.75 90 LYS A CA 1
ATOM 711 C C . LYS A 1 90 ? 10.102 -1.644 8.786 1.00 97.75 90 LYS A C 1
ATOM 713 O O . LYS A 1 90 ? 9.510 -1.955 9.816 1.00 97.75 90 LYS A O 1
ATOM 718 N N . ILE A 1 91 ? 9.948 -0.459 8.192 1.00 97.56 91 ILE A N 1
ATOM 719 C CA . ILE A 1 91 ? 9.098 0.595 8.754 1.00 97.56 91 ILE A CA 1
ATOM 720 C C . ILE A 1 91 ? 7.641 0.131 8.775 1.00 97.56 91 ILE A C 1
ATOM 722 O O . ILE A 1 91 ? 7.016 0.206 9.831 1.00 97.56 91 ILE A O 1
ATOM 726 N N . ALA A 1 92 ? 7.121 -0.400 7.663 1.00 98.44 92 ALA A N 1
ATOM 727 C CA . ALA A 1 92 ? 5.753 -0.906 7.563 1.00 98.44 92 ALA A CA 1
ATOM 728 C C . ALA A 1 92 ? 5.495 -2.071 8.530 1.00 98.44 92 ALA A C 1
ATOM 730 O O . ALA A 1 92 ? 4.472 -2.087 9.203 1.00 98.44 92 ALA A O 1
ATOM 731 N N . GLY A 1 93 ? 6.431 -3.016 8.656 1.00 98.50 93 GLY A N 1
ATOM 732 C CA . GLY A 1 93 ? 6.312 -4.143 9.582 1.00 98.50 93 GLY A CA 1
ATOM 733 C C . GLY A 1 93 ? 6.258 -3.701 11.045 1.00 98.50 93 GLY A C 1
ATOM 734 O O . GLY A 1 93 ? 5.334 -4.069 11.768 1.00 98.50 93 GLY A O 1
ATOM 735 N N . ILE A 1 94 ? 7.206 -2.861 11.479 1.00 98.38 94 ILE A N 1
ATOM 736 C CA . ILE A 1 94 ? 7.258 -2.360 12.863 1.00 98.38 94 ILE A CA 1
ATOM 737 C C . ILE A 1 94 ? 6.015 -1.520 13.185 1.00 98.38 94 ILE A C 1
ATOM 739 O O . ILE A 1 94 ? 5.398 -1.705 14.236 1.00 98.38 94 ILE A O 1
ATOM 743 N N . THR A 1 95 ? 5.611 -0.626 12.276 1.00 98.38 95 THR A N 1
ATOM 744 C CA . THR A 1 95 ? 4.404 0.191 12.470 1.00 98.38 95 THR A CA 1
ATOM 745 C C . THR A 1 95 ? 3.131 -0.646 12.465 1.00 98.38 95 THR A C 1
ATOM 747 O O . THR A 1 95 ? 2.290 -0.422 13.329 1.00 98.38 95 THR A O 1
ATOM 750 N N . ALA A 1 96 ? 2.986 -1.639 11.583 1.00 98.69 96 ALA A N 1
ATOM 751 C CA . ALA A 1 96 ? 1.820 -2.523 11.570 1.00 98.69 96 ALA A CA 1
ATOM 752 C C . ALA A 1 96 ? 1.678 -3.301 12.886 1.00 98.69 96 ALA A C 1
ATOM 754 O O . ALA A 1 96 ? 0.589 -3.335 13.458 1.00 98.69 96 ALA A O 1
ATOM 755 N N . ILE A 1 97 ? 2.776 -3.859 13.409 1.00 98.69 97 ILE A N 1
ATOM 756 C CA . ILE A 1 97 ? 2.780 -4.544 14.711 1.00 98.69 97 ILE A CA 1
ATOM 757 C C . ILE A 1 97 ? 2.355 -3.578 15.825 1.00 98.69 97 ILE A C 1
ATOM 759 O O . ILE A 1 97 ? 1.474 -3.908 16.619 1.00 98.69 97 ILE A O 1
ATOM 763 N N . GLY A 1 98 ? 2.927 -2.369 15.858 1.00 98.62 98 GLY A N 1
ATOM 764 C CA . GLY A 1 98 ? 2.565 -1.341 16.838 1.00 98.62 98 GLY A CA 1
ATOM 765 C C . GLY A 1 98 ? 1.093 -0.927 16.752 1.00 98.62 98 GLY A C 1
ATOM 766 O O . GLY A 1 98 ? 0.405 -0.870 17.771 1.00 98.62 98 GLY A O 1
ATOM 767 N N . ILE A 1 99 ? 0.580 -0.704 15.539 1.00 98.62 99 ILE A N 1
ATOM 768 C CA . ILE A 1 99 ? -0.824 -0.356 15.294 1.00 98.62 99 ILE A CA 1
ATOM 769 C C . ILE A 1 99 ? -1.740 -1.481 15.769 1.00 98.62 99 ILE A C 1
ATOM 771 O O . ILE A 1 99 ? -2.696 -1.204 16.487 1.00 98.62 99 ILE A O 1
ATOM 775 N N . VAL A 1 100 ? -1.469 -2.743 15.422 1.00 98.69 100 VAL A N 1
ATOM 776 C CA . VAL A 1 100 ? -2.300 -3.884 15.842 1.00 98.69 100 VAL A CA 1
ATOM 777 C C . VAL A 1 100 ? -2.282 -4.045 17.360 1.00 98.69 100 VAL A C 1
ATOM 779 O O . VAL A 1 100 ? -3.345 -4.192 17.961 1.00 98.69 100 VAL A O 1
ATOM 782 N N . ALA A 1 101 ? -1.116 -3.953 18.001 1.00 98.62 101 ALA A N 1
ATOM 783 C CA . ALA A 1 101 ? -1.002 -4.074 19.453 1.00 98.62 101 ALA A CA 1
ATOM 784 C C . ALA A 1 101 ? -1.804 -2.984 20.191 1.00 98.62 101 ALA A C 1
ATOM 786 O O . ALA A 1 101 ? -2.600 -3.280 21.089 1.00 98.62 101 ALA A O 1
ATOM 787 N N . LEU A 1 102 ? -1.651 -1.722 19.778 1.00 98.44 102 LEU A N 1
ATOM 788 C CA . LEU A 1 102 ? -2.348 -0.588 20.390 1.00 98.44 102 LEU A CA 1
ATOM 789 C C . LEU A 1 102 ? -3.849 -0.588 20.072 1.00 98.44 102 LEU A C 1
ATOM 791 O O . LEU A 1 102 ? -4.674 -0.390 20.961 1.00 98.44 102 LEU A O 1
ATOM 795 N N . SER A 1 103 ? -4.226 -0.843 18.819 1.00 98.00 103 SER A N 1
ATOM 796 C CA . SER A 1 103 ? -5.635 -0.862 18.412 1.00 98.00 103 SER A CA 1
ATOM 797 C C . SER A 1 103 ? -6.401 -2.020 19.044 1.00 98.00 103 SER A C 1
ATOM 799 O O . SER A 1 103 ? -7.526 -1.813 19.484 1.00 98.00 103 SER A O 1
ATOM 801 N N . THR A 1 104 ? -5.799 -3.206 19.178 1.00 98.38 104 THR A N 1
ATOM 802 C CA . THR A 1 104 ? -6.461 -4.373 19.785 1.00 98.38 104 THR A CA 1
ATOM 803 C C . THR A 1 104 ? -6.700 -4.170 21.280 1.00 98.38 104 THR A C 1
ATOM 805 O O . THR A 1 104 ? -7.796 -4.439 21.772 1.00 98.38 104 THR A O 1
ATOM 808 N N . THR A 1 105 ? -5.710 -3.652 22.013 1.00 98.00 105 THR A N 1
ATOM 809 C CA . THR A 1 105 ? -5.856 -3.353 23.450 1.00 98.00 105 THR A CA 1
ATOM 810 C C . THR A 1 105 ? -6.874 -2.239 23.695 1.00 98.00 105 THR A C 1
ATOM 812 O O . THR A 1 105 ? -7.750 -2.376 24.552 1.00 98.00 105 THR A O 1
ATOM 815 N N . CYS A 1 106 ? -6.837 -1.179 22.883 1.00 97.50 106 CYS A N 1
ATOM 816 C CA . CYS A 1 106 ? -7.834 -0.111 22.903 1.00 97.50 106 CYS A CA 1
ATOM 817 C C . CYS A 1 106 ? -9.245 -0.650 22.597 1.00 97.50 106 CYS A C 1
ATOM 819 O O . CYS A 1 106 ? -10.189 -0.413 23.354 1.00 97.50 106 CYS A O 1
ATOM 821 N N . ALA A 1 107 ? -9.386 -1.451 21.537 1.00 97.62 107 ALA A N 1
ATOM 822 C CA . ALA A 1 107 ? -10.647 -2.067 21.143 1.00 97.62 107 ALA A CA 1
ATOM 823 C C . ALA A 1 107 ? -11.200 -2.995 22.230 1.00 97.62 107 ALA A C 1
ATOM 825 O O . ALA A 1 107 ? -12.405 -2.992 22.462 1.00 97.62 107 ALA A O 1
ATOM 826 N N . TYR A 1 108 ? -10.352 -3.743 22.944 1.00 97.75 108 TYR A N 1
ATOM 827 C CA . TYR A 1 108 ? -10.791 -4.583 24.059 1.00 97.75 108 TYR A CA 1
ATOM 828 C C . TYR A 1 108 ? -11.432 -3.757 25.182 1.00 97.75 108 TYR A C 1
ATOM 830 O O . TYR A 1 108 ? -12.528 -4.095 25.639 1.00 97.75 108 TYR A O 1
ATOM 838 N N . ALA A 1 109 ? -10.816 -2.637 25.576 1.00 97.38 109 ALA A N 1
ATOM 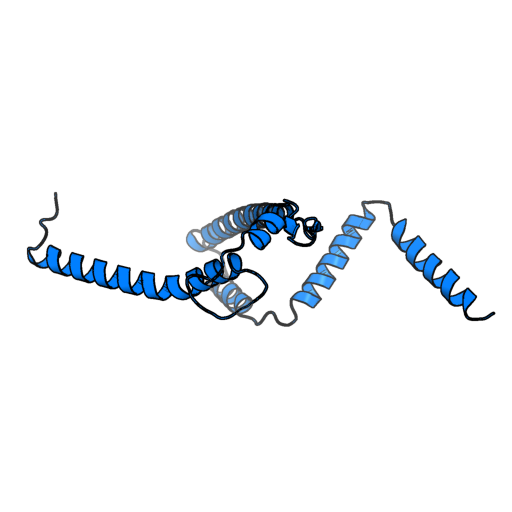839 C CA . ALA A 1 109 ? -11.403 -1.724 26.556 1.00 97.38 109 ALA A CA 1
ATOM 840 C C . ALA A 1 109 ? -12.764 -1.194 26.069 1.00 97.38 109 ALA A C 1
ATOM 842 O O . ALA A 1 109 ? -13.766 -1.284 26.783 1.00 97.38 109 ALA A O 1
ATOM 843 N N . PHE A 1 110 ? -12.845 -0.735 24.816 1.00 96.56 110 PHE A N 1
ATOM 844 C CA . PHE A 1 110 ? -14.101 -0.279 24.216 1.00 96.56 110 PHE A CA 1
ATOM 845 C C . PHE A 1 110 ? -15.129 -1.399 23.985 1.00 96.56 110 PHE A C 1
ATOM 847 O O . PHE A 1 110 ? -16.322 -1.121 23.953 1.00 96.56 110 PHE A O 1
ATOM 854 N N . ALA A 1 111 ? -14.749 -2.664 23.861 1.00 96.88 111 ALA A N 1
ATOM 855 C CA . ALA A 1 111 ? -15.700 -3.754 23.641 1.00 96.88 111 ALA A CA 1
ATOM 856 C C . ALA A 1 111 ? -16.208 -4.363 24.955 1.00 96.88 111 ALA A C 1
ATOM 858 O O . ALA A 1 111 ? -17.388 -4.695 25.066 1.00 96.88 111 ALA A O 1
ATOM 859 N N . ARG A 1 112 ? -15.334 -4.514 25.958 1.00 97.00 112 ARG A N 1
ATOM 860 C CA . ARG A 1 112 ? -15.617 -5.302 27.170 1.00 97.00 112 ARG A CA 1
ATOM 861 C C . ARG A 1 112 ? -15.729 -4.483 28.448 1.00 97.00 112 ARG A C 1
ATOM 863 O O . ARG A 1 112 ? -16.457 -4.893 29.346 1.00 97.00 112 ARG A O 1
ATOM 870 N N . MET A 1 113 ? -15.072 -3.330 28.537 1.00 97.25 113 MET A N 1
ATOM 871 C CA . MET A 1 113 ? -15.090 -2.518 29.754 1.00 97.25 113 MET A CA 1
ATOM 872 C C . MET A 1 113 ? -16.208 -1.466 29.718 1.00 97.25 113 MET A C 1
ATOM 874 O O . MET A 1 113 ? -16.642 -0.991 28.656 1.00 97.25 113 MET A O 1
ATOM 878 N N . ARG A 1 114 ? -16.690 -1.106 30.912 1.00 95.56 114 ARG A N 1
ATOM 879 C CA . ARG A 1 114 ? -17.648 -0.019 31.145 1.00 95.56 114 ARG A CA 1
ATOM 880 C C . ARG A 1 114 ? -16.908 1.122 31.834 1.00 95.56 114 ARG A C 1
ATOM 882 O O . ARG A 1 114 ? -16.416 0.946 32.940 1.00 95.56 114 ARG A O 1
ATOM 889 N N . PHE A 1 115 ? -16.830 2.270 31.175 1.00 97.06 115 PHE A N 1
ATOM 890 C CA . PHE A 1 115 ? -16.206 3.480 31.705 1.00 97.06 115 PHE A CA 1
ATOM 891 C C . PHE A 1 115 ? -16.980 4.714 31.215 1.00 97.06 115 PHE A C 1
ATOM 893 O O . PHE A 1 115 ? -17.608 4.656 30.147 1.00 97.06 115 PHE A O 1
ATOM 900 N N . PRO A 1 116 ? -16.989 5.815 31.985 1.00 97.00 116 PRO A N 1
ATOM 901 C CA . PRO A 1 116 ? -17.706 7.029 31.607 1.00 97.00 116 PRO A CA 1
ATOM 902 C C . PRO A 1 116 ? -17.110 7.658 30.337 1.00 97.00 116 PRO A C 1
ATOM 904 O O . PRO A 1 116 ? -15.912 7.577 30.089 1.00 97.00 116 PRO A O 1
ATOM 907 N N . GLY A 1 117 ? -17.951 8.276 29.499 1.00 96.31 117 GLY A N 1
ATOM 908 C CA . GLY A 1 117 ? -17.505 8.981 28.284 1.00 96.31 117 GLY A CA 1
ATOM 909 C C . GLY A 1 117 ? -17.151 8.095 27.078 1.00 96.31 117 GLY A C 1
ATOM 910 O O . GLY A 1 117 ? -16.787 8.614 26.026 1.00 96.31 117 GLY A O 1
ATOM 911 N N . LYS A 1 118 ? -17.317 6.771 27.180 1.00 95.88 118 LYS A N 1
ATOM 912 C CA . LYS A 1 118 ? -17.019 5.785 26.124 1.00 95.88 118 LYS A CA 1
ATOM 913 C C . LYS A 1 118 ? -17.575 6.138 24.737 1.00 95.88 118 LYS A C 1
ATOM 915 O O . LYS A 1 118 ? -16.844 6.109 23.751 1.00 95.88 118 LYS A O 1
ATOM 920 N N . ALA A 1 119 ? -18.863 6.474 24.651 1.00 95.50 119 ALA A N 1
ATOM 921 C CA . ALA A 1 119 ? -19.507 6.804 23.377 1.00 95.50 119 ALA A CA 1
ATOM 922 C C . ALA A 1 119 ? -18.980 8.121 22.783 1.00 95.50 119 ALA A C 1
ATOM 924 O O . ALA A 1 119 ? -18.813 8.226 21.569 1.00 95.50 119 ALA A O 1
ATOM 925 N N . THR A 1 120 ? -18.693 9.107 23.635 1.00 97.75 120 THR A N 1
ATOM 926 C CA . THR A 1 120 ? -18.128 10.397 23.225 1.00 97.75 120 THR A CA 1
ATOM 927 C C . THR A 1 120 ? -16.712 10.226 22.689 1.00 97.75 120 THR A C 1
ATOM 929 O O . THR A 1 120 ? -16.413 10.757 21.625 1.00 97.75 120 THR A O 1
ATOM 932 N N . LEU A 1 121 ? -15.867 9.436 23.361 1.00 97.38 121 LEU A N 1
ATOM 933 C CA . LEU A 1 121 ? -14.506 9.149 22.902 1.00 97.38 121 LEU A CA 1
ATOM 934 C C . LEU A 1 121 ? -14.496 8.429 21.550 1.00 97.38 121 LEU A C 1
ATOM 936 O O . LEU A 1 121 ? -13.789 8.871 20.652 1.00 97.38 121 LEU A O 1
ATOM 940 N N . LEU A 1 122 ? -15.321 7.388 21.361 1.00 95.88 122 LEU A N 1
ATOM 941 C CA . LEU A 1 122 ? -15.411 6.692 20.068 1.00 95.88 122 LEU A CA 1
ATOM 942 C C . LEU A 1 122 ? -15.817 7.636 18.931 1.00 95.88 122 LEU A C 1
ATOM 944 O O . LEU A 1 122 ? -15.180 7.643 17.880 1.00 95.88 122 LEU A O 1
ATOM 948 N N . LYS A 1 123 ? -16.850 8.460 19.145 1.00 97.00 123 LYS A N 1
ATOM 949 C CA . LYS A 1 123 ? -17.281 9.458 18.155 1.00 97.00 123 LYS A CA 1
ATOM 950 C C . LYS A 1 123 ? -16.190 10.496 17.894 1.00 97.00 123 LYS A C 1
ATOM 952 O O . LYS A 1 123 ? -15.927 10.812 16.742 1.00 97.00 123 LYS A O 1
ATOM 957 N N . GLY A 1 124 ? -15.538 10.988 18.947 1.00 97.62 124 GLY A N 1
ATOM 958 C CA . GLY A 1 124 ? -14.446 11.953 18.849 1.00 97.62 124 GLY A CA 1
ATOM 959 C C . GLY A 1 124 ? -13.270 11.415 18.039 1.00 97.62 124 GLY A C 1
ATOM 960 O O . GLY A 1 124 ? -12.809 12.092 17.129 1.00 97.62 124 GLY A O 1
ATOM 961 N N . MET A 1 125 ? -12.834 10.178 18.296 1.00 96.31 125 MET A N 1
ATOM 962 C CA . MET A 1 125 ? -11.756 9.534 17.534 1.00 96.31 125 MET A CA 1
ATOM 963 C C . MET A 1 125 ? -12.078 9.466 16.037 1.00 96.31 125 MET A C 1
ATOM 965 O O . MET A 1 125 ? -11.230 9.825 15.224 1.00 96.31 125 MET A O 1
ATOM 969 N N . LEU A 1 126 ? -13.304 9.071 15.677 1.00 95.88 126 LEU A N 1
ATOM 970 C CA . LEU A 1 126 ? -13.742 9.033 14.278 1.00 95.88 126 LEU A CA 1
ATOM 971 C C . LEU A 1 126 ? -13.763 10.431 13.649 1.00 95.88 126 LEU A C 1
ATOM 973 O O . LEU A 1 126 ? -13.217 10.622 12.567 1.00 95.88 126 LEU A O 1
ATOM 977 N N . ILE A 1 127 ? -14.335 11.421 14.341 1.00 97.00 127 ILE A N 1
ATOM 978 C CA . ILE A 1 127 ? -14.425 12.800 13.839 1.00 97.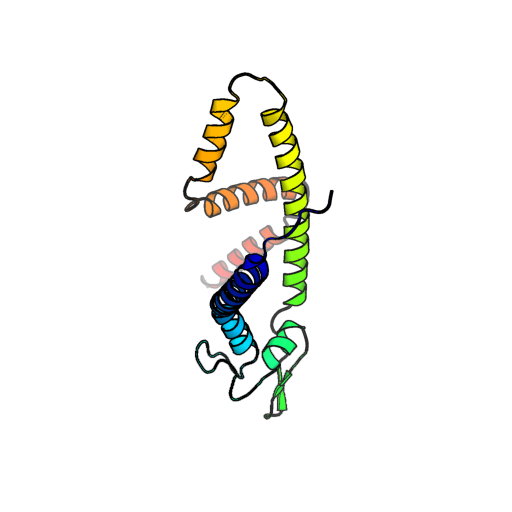00 127 ILE A CA 1
ATOM 979 C C . ILE A 1 127 ? -13.027 13.404 13.643 1.00 97.00 127 ILE A C 1
ATOM 981 O O . ILE A 1 127 ? -12.758 13.988 12.596 1.00 97.00 127 ILE A O 1
ATOM 985 N N . PHE A 1 128 ? -12.116 13.238 14.607 1.00 95.44 128 PHE A N 1
ATOM 986 C CA . PHE A 1 128 ? -10.756 13.772 14.502 1.00 95.44 128 PHE A CA 1
ATOM 987 C C . PHE A 1 128 ? -9.937 13.095 13.395 1.00 95.44 128 PHE A C 1
ATOM 989 O O . PHE A 1 128 ? -9.138 13.769 12.752 1.00 95.44 128 PHE A O 1
ATOM 996 N N . GLN A 1 129 ? -10.146 11.801 13.124 1.00 95.50 129 GLN A N 1
ATOM 997 C CA . GLN A 1 129 ? -9.477 11.103 12.016 1.00 95.50 129 GLN A CA 1
ATOM 998 C C . GLN A 1 129 ? -9.966 11.547 10.632 1.00 95.50 129 GLN A C 1
ATOM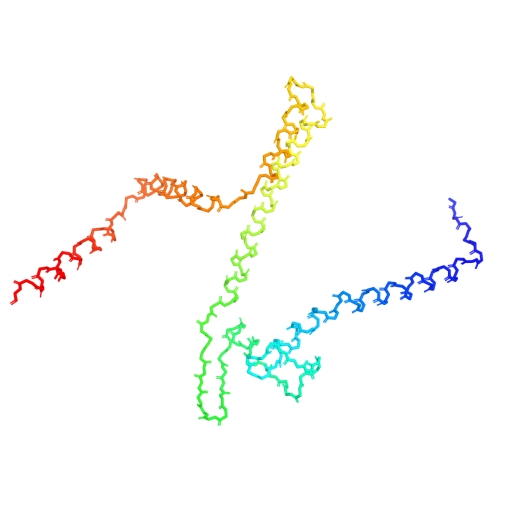 1000 O O . GLN A 1 129 ? -9.213 11.458 9.667 1.00 95.50 129 GLN A O 1
ATOM 1005 N N . MET A 1 130 ? -11.204 12.035 10.525 1.00 96.12 130 MET A N 1
ATOM 1006 C CA . MET A 1 130 ? -11.759 12.556 9.272 1.00 96.12 130 MET A CA 1
ATOM 1007 C C . MET A 1 130 ? -11.305 13.990 8.960 1.00 96.12 130 MET A C 1
ATOM 1009 O O . MET A 1 130 ? -11.593 14.496 7.874 1.00 96.12 130 MET A O 1
ATOM 1013 N N . PHE A 1 131 ? -10.619 14.664 9.890 1.00 93.44 131 PHE A N 1
ATOM 1014 C CA . PHE A 1 131 ? -10.162 16.033 9.677 1.00 93.44 131 PHE A CA 1
ATOM 1015 C C . PHE A 1 131 ? -9.086 16.101 8.571 1.00 93.44 131 PHE A C 1
ATOM 1017 O O . PHE A 1 131 ? -8.130 15.321 8.599 1.00 93.44 131 PHE A O 1
ATOM 1024 N N . PRO A 1 132 ? -9.178 17.043 7.610 1.00 92.38 132 PRO A N 1
ATOM 1025 C CA . PRO A 1 132 ? -8.206 17.162 6.527 1.00 92.38 132 PRO A CA 1
ATOM 1026 C C . PRO A 1 132 ? -6.797 17.494 7.034 1.00 92.38 132 PRO A C 1
ATOM 1028 O O . PRO A 1 132 ? -6.554 18.529 7.652 1.00 92.38 132 PRO A O 1
ATOM 1031 N N . ALA A 1 133 ? -5.822 16.653 6.703 1.00 93.62 133 ALA A N 1
ATOM 1032 C CA . ALA A 1 133 ? -4.458 16.750 7.219 1.00 93.62 133 ALA A CA 1
ATOM 1033 C C . ALA A 1 133 ? -3.550 17.750 6.456 1.00 93.62 133 ALA A C 1
ATOM 1035 O O . ALA A 1 133 ? -2.337 17.545 6.386 1.00 93.62 133 ALA A O 1
ATOM 1036 N N . VAL A 1 134 ? -4.098 18.838 5.893 1.00 93.12 134 VAL A N 1
ATOM 1037 C CA . VAL A 1 134 ? -3.386 19.757 4.967 1.00 93.12 134 VAL A CA 1
ATOM 1038 C C . VAL A 1 134 ? -2.143 20.392 5.604 1.00 93.12 134 VAL A C 1
ATOM 1040 O O . VAL A 1 134 ? -1.090 20.458 4.979 1.00 93.12 134 VAL A O 1
ATOM 1043 N N . LEU A 1 135 ? -2.236 20.809 6.871 1.00 89.81 135 LEU A N 1
ATOM 1044 C CA . LEU A 1 135 ? -1.120 21.407 7.621 1.00 89.81 135 LEU A CA 1
ATOM 1045 C C . LEU A 1 135 ? -0.393 20.400 8.529 1.00 89.81 135 LEU A C 1
ATOM 1047 O O . LEU A 1 135 ? 0.471 20.786 9.319 1.00 89.81 135 LEU A O 1
ATOM 1051 N N . SER A 1 136 ? -0.719 19.106 8.428 1.00 93.81 136 SER A N 1
ATOM 1052 C CA . SER A 1 136 ? -0.174 18.088 9.334 1.00 93.81 136 SER A CA 1
ATOM 1053 C C . SER A 1 136 ? 1.342 17.941 9.199 1.00 93.81 136 SER A C 1
ATOM 1055 O O . SER A 1 136 ? 2.025 17.811 10.208 1.00 93.81 136 SER A O 1
ATOM 1057 N N . LEU A 1 137 ? 1.891 18.048 7.984 1.00 93.88 137 LEU A N 1
ATOM 1058 C CA . LEU A 1 137 ? 3.328 17.907 7.736 1.00 93.88 137 LEU A CA 1
ATOM 1059 C C . LEU A 1 137 ? 4.162 18.997 8.422 1.00 93.88 137 LEU A C 1
ATOM 1061 O O . LEU A 1 137 ? 5.220 18.690 8.963 1.00 93.88 137 LEU A O 1
ATOM 1065 N N . VAL A 1 138 ? 3.680 20.246 8.457 1.00 94.44 138 VAL A N 1
ATOM 1066 C CA . VAL A 1 138 ? 4.372 21.351 9.147 1.00 94.44 138 VAL A CA 1
ATOM 1067 C C . VAL A 1 138 ? 4.401 21.098 10.654 1.00 94.44 138 VAL A C 1
ATOM 1069 O O . VAL A 1 138 ? 5.450 21.221 11.287 1.00 94.44 138 VAL A O 1
ATOM 1072 N N . ALA A 1 139 ? 3.265 20.687 11.223 1.00 93.94 139 ALA A N 1
ATOM 1073 C CA . ALA A 1 139 ? 3.165 20.354 12.639 1.00 93.94 139 ALA A CA 1
ATOM 1074 C C . ALA A 1 139 ? 4.032 19.138 13.008 1.00 93.94 139 ALA A C 1
ATOM 1076 O O . ALA A 1 139 ? 4.753 19.179 14.004 1.00 93.94 139 ALA A O 1
ATOM 1077 N N . LEU A 1 140 ? 4.013 18.081 12.190 1.00 94.00 140 LEU A N 1
ATOM 1078 C CA . LEU A 1 140 ? 4.838 16.887 12.380 1.00 94.00 140 LEU A CA 1
ATOM 1079 C C . LEU A 1 140 ? 6.328 17.2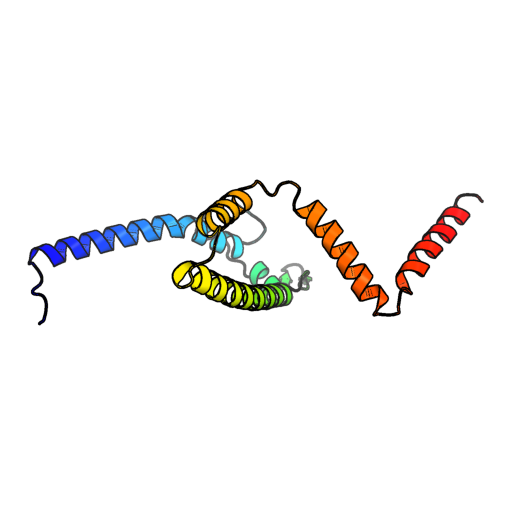20 12.286 1.00 94.00 140 LEU A C 1
ATOM 1081 O O . LEU A 1 140 ? 7.091 16.770 13.135 1.00 94.00 140 LEU A O 1
ATOM 1085 N N . TYR A 1 141 ? 6.746 18.037 11.316 1.00 92.50 141 TYR A N 1
ATOM 1086 C CA . TYR A 1 141 ? 8.135 18.481 11.210 1.00 92.50 141 TYR A CA 1
ATOM 1087 C C . TYR A 1 141 ? 8.576 19.240 12.464 1.00 92.50 141 TYR A C 1
ATOM 1089 O O . TYR A 1 141 ? 9.591 18.891 13.061 1.00 92.50 141 TYR A O 1
ATOM 1097 N N . ALA A 1 142 ? 7.794 20.230 12.909 1.00 93.38 142 ALA A N 1
ATOM 1098 C CA . ALA A 1 142 ? 8.107 20.990 14.118 1.00 93.38 142 ALA A CA 1
ATOM 1099 C C . ALA A 1 142 ? 8.163 20.089 15.364 1.00 93.38 142 ALA A C 1
ATOM 1101 O O . ALA A 1 142 ? 9.059 20.234 16.195 1.00 93.38 142 ALA A O 1
ATOM 1102 N N . LEU A 1 143 ? 7.242 19.127 15.481 1.00 93.94 143 LEU A N 1
ATOM 1103 C CA . LEU A 1 143 ? 7.230 18.146 16.564 1.00 93.94 143 LEU A CA 1
ATOM 1104 C C . LEU A 1 143 ? 8.489 17.269 16.544 1.00 93.94 143 LEU A C 1
ATOM 1106 O O . LEU A 1 143 ? 9.150 17.133 17.571 1.00 93.94 143 LEU A O 1
ATOM 1110 N N . PHE A 1 144 ? 8.849 16.700 15.392 1.00 91.44 144 PHE A N 1
ATOM 1111 C CA . PHE A 1 144 ? 10.027 15.840 15.269 1.00 91.44 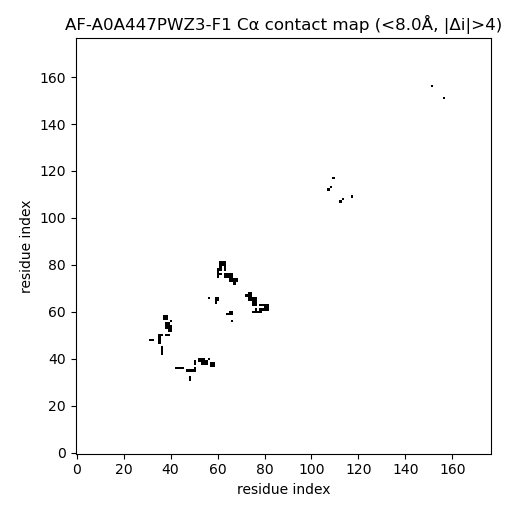144 PHE A CA 1
ATOM 1112 C C . PHE A 1 144 ? 11.348 16.608 15.384 1.00 91.44 144 PHE A C 1
ATOM 1114 O O . PHE A 1 144 ? 12.298 16.051 15.923 1.00 91.44 144 PHE A O 1
ATOM 1121 N N . ASP A 1 145 ? 11.423 17.876 14.972 1.00 90.50 145 ASP A N 1
ATOM 1122 C CA . ASP A 1 145 ? 12.596 18.730 15.213 1.00 90.50 145 ASP A CA 1
ATOM 1123 C C . ASP A 1 145 ? 12.788 18.980 16.719 1.00 90.50 145 ASP A C 1
ATOM 1125 O O . ASP A 1 145 ? 13.890 18.845 17.258 1.00 90.50 145 ASP A O 1
ATOM 1129 N N . ARG A 1 146 ? 11.697 19.227 17.455 1.00 90.88 146 ARG A N 1
ATOM 1130 C CA . ARG A 1 146 ? 11.735 19.357 18.921 1.00 90.88 146 ARG A CA 1
ATOM 1131 C C . ARG A 1 146 ? 12.081 18.041 19.621 1.00 90.88 146 ARG A C 1
ATOM 1133 O O . ARG A 1 146 ? 12.934 18.026 20.502 1.00 90.88 146 ARG A O 1
ATOM 1140 N N . LEU A 1 147 ? 11.488 16.922 19.213 1.00 89.44 147 LEU A N 1
ATOM 1141 C CA . LEU A 1 147 ? 11.829 15.604 19.763 1.00 89.44 147 LEU A CA 1
ATOM 1142 C C . LEU A 1 147 ? 13.276 15.199 19.432 1.00 89.44 147 LEU A C 1
ATOM 1144 O O . LEU A 1 147 ? 13.990 14.669 20.283 1.00 89.44 147 LEU A O 1
ATOM 1148 N N . GLY A 1 148 ? 13.732 15.496 18.215 1.00 82.44 148 GLY A N 1
ATOM 1149 C CA . GLY A 1 148 ? 15.084 15.224 17.739 1.00 82.44 148 GLY A CA 1
ATOM 1150 C C . GLY A 1 148 ? 16.137 16.070 18.449 1.00 82.44 148 GLY A C 1
ATOM 1151 O O . GLY A 1 148 ? 17.197 15.557 18.794 1.00 82.44 148 GLY A O 1
ATOM 1152 N N . THR A 1 149 ? 15.839 17.340 18.739 1.00 71.88 149 THR A N 1
ATOM 1153 C CA . THR A 1 149 ? 16.713 18.202 19.553 1.00 71.88 149 THR A CA 1
ATOM 1154 C C . THR A 1 149 ? 16.803 17.729 21.000 1.00 71.88 149 THR A C 1
ATOM 1156 O O . THR A 1 149 ? 17.902 17.740 21.542 1.00 71.88 149 THR A O 1
ATOM 1159 N N . ILE A 1 150 ? 15.721 17.220 21.602 1.00 60.38 150 ILE A N 1
ATOM 1160 C CA . ILE A 1 150 ? 15.765 16.588 22.935 1.00 60.38 150 ILE A CA 1
ATOM 1161 C C . ILE A 1 150 ? 16.662 15.340 22.917 1.00 60.38 150 ILE A C 1
ATOM 1163 O O . ILE A 1 150 ? 17.533 15.202 23.773 1.00 60.38 150 ILE A O 1
ATOM 1167 N N . HIS A 1 151 ? 16.534 14.467 21.912 1.00 56.53 151 HIS A N 1
ATOM 1168 C CA . HIS A 1 151 ? 17.420 13.304 21.767 1.00 56.53 151 HIS A CA 1
ATOM 1169 C C . HIS A 1 151 ? 18.881 13.708 21.472 1.00 56.53 151 HIS A C 1
ATOM 1171 O O . HIS A 1 151 ? 19.820 13.114 21.999 1.00 56.53 151 HIS A O 1
ATOM 1177 N N . SER A 1 152 ? 19.088 14.771 20.689 1.00 51.25 152 SER A N 1
ATOM 1178 C CA . SER A 1 152 ? 20.408 15.336 20.383 1.00 51.25 152 SER A CA 1
ATOM 1179 C C . SER A 1 152 ? 21.041 16.089 21.558 1.00 51.25 152 SER A C 1
ATOM 1181 O O . SER A 1 152 ? 22.251 16.272 21.557 1.00 51.25 152 SER A O 1
ATOM 1183 N N . ILE A 1 153 ? 20.271 16.529 22.557 1.00 54.31 153 ILE A N 1
ATOM 1184 C CA . ILE A 1 153 ? 20.811 17.076 23.813 1.00 54.31 153 ILE A CA 1
ATOM 1185 C C . ILE A 1 153 ? 21.396 15.945 24.682 1.00 54.31 153 ILE A C 1
ATOM 1187 O O . ILE A 1 153 ? 22.385 16.171 25.372 1.00 54.31 153 ILE A O 1
ATOM 1191 N N . TYR A 1 154 ? 20.873 14.715 24.577 1.00 50.50 154 TYR A N 1
ATOM 1192 C CA . TYR A 1 154 ? 21.476 13.520 25.191 1.00 50.50 154 TYR A CA 1
ATOM 1193 C C . TYR A 1 154 ? 22.660 12.952 24.389 1.00 50.50 154 TYR A C 1
ATOM 1195 O O . TYR A 1 154 ? 23.580 12.377 24.969 1.00 50.50 154 TYR A O 1
ATOM 1203 N N . ARG A 1 155 ? 22.684 13.139 23.063 1.00 48.50 155 ARG A N 1
ATOM 1204 C CA . ARG A 1 155 ? 23.817 12.796 22.192 1.00 48.50 155 ARG A CA 1
ATOM 1205 C C . ARG A 1 155 ? 24.689 14.031 21.957 1.00 48.50 155 ARG A C 1
ATOM 1207 O O . ARG A 1 155 ? 24.591 14.680 20.922 1.00 48.50 155 ARG A O 1
ATOM 1214 N N . SER A 1 156 ? 25.521 14.353 22.946 1.00 51.88 156 SER A N 1
ATOM 1215 C CA . SER A 1 156 ? 26.676 15.255 22.836 1.00 51.88 156 SER A CA 1
ATOM 1216 C C . SER A 1 156 ? 27.381 15.091 21.480 1.00 51.88 156 SER A C 1
ATOM 1218 O O . SER A 1 156 ? 28.168 14.166 21.350 1.00 51.88 156 SER A O 1
ATOM 1220 N N . GLU A 1 157 ? 27.076 15.935 20.483 1.00 53.56 157 GLU A N 1
ATOM 1221 C CA . GLU A 1 157 ? 27.898 16.199 19.284 1.00 53.56 157 GLU A CA 1
ATOM 1222 C C . GLU A 1 157 ? 27.184 17.142 18.292 1.00 53.56 157 GLU A C 1
ATOM 1224 O O . GLU A 1 157 ? 26.858 16.816 17.150 1.00 53.56 157 GLU A O 1
ATOM 1229 N N . TYR A 1 158 ? 27.008 18.405 18.686 1.00 51.47 158 TYR A N 1
ATOM 1230 C CA . TYR A 1 158 ? 26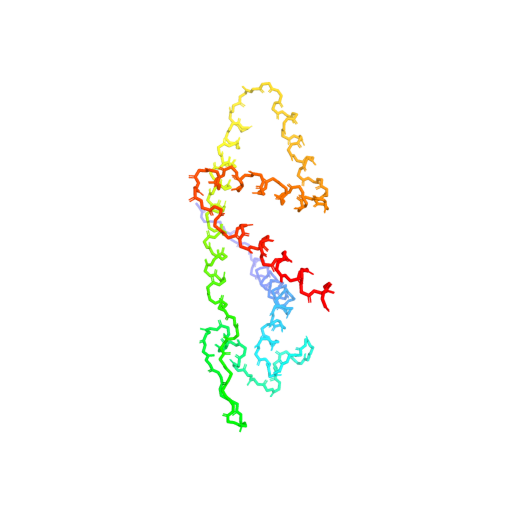.804 19.502 17.729 1.00 51.47 158 TYR A CA 1
ATOM 1231 C C . TYR A 1 158 ? 28.148 19.956 17.119 1.00 51.47 158 TYR A C 1
ATOM 1233 O O . TYR A 1 158 ? 28.482 21.143 17.133 1.00 51.47 158 TYR A O 1
ATOM 1241 N N . ALA A 1 159 ? 28.946 19.022 16.592 1.00 53.16 159 ALA A N 1
ATOM 1242 C CA . ALA A 1 159 ? 30.147 19.356 15.821 1.00 53.16 159 ALA A CA 1
ATOM 1243 C C . ALA A 1 159 ? 29.758 19.948 14.450 1.00 53.16 159 ALA A C 1
ATOM 1245 O O . ALA A 1 159 ? 30.194 21.037 14.082 1.00 53.16 159 ALA A O 1
ATOM 1246 N N . TRP A 1 160 ? 28.793 19.329 13.765 1.00 55.75 160 TRP A N 1
ATOM 1247 C CA . TRP A 1 160 ? 28.397 19.711 12.405 1.00 55.75 160 TRP A CA 1
ATOM 1248 C C . TRP A 1 160 ? 27.602 21.035 12.306 1.00 55.75 160 TRP A C 1
ATOM 1250 O O . TRP A 1 160 ? 27.652 21.720 11.284 1.00 55.75 160 TRP A O 1
ATOM 1260 N N . ARG A 1 161 ? 26.896 21.461 13.373 1.00 58.22 161 ARG A N 1
ATOM 1261 C CA . ARG A 1 161 ? 26.180 22.761 13.401 1.00 58.22 161 ARG A CA 1
ATOM 1262 C C . ARG A 1 161 ? 27.096 23.970 13.640 1.00 58.22 161 ARG A C 1
ATOM 1264 O O . ARG A 1 161 ? 26.672 25.098 13.364 1.00 58.22 161 ARG A O 1
ATOM 1271 N N . ARG A 1 162 ? 28.312 23.774 14.170 1.00 57.81 162 ARG A N 1
ATOM 1272 C CA . ARG A 1 162 ? 29.327 24.840 14.279 1.00 57.81 162 ARG A CA 1
ATOM 1273 C C . ARG A 1 162 ? 29.998 25.082 12.932 1.00 57.81 162 ARG A C 1
ATOM 1275 O O . ARG A 1 162 ? 30.065 26.233 12.509 1.00 57.81 162 ARG A O 1
ATOM 1282 N N . ASP A 1 163 ? 30.372 24.014 12.234 1.00 59.66 163 ASP A N 1
ATOM 1283 C CA . ASP A 1 163 ? 31.047 24.103 10.934 1.00 59.66 163 ASP A CA 1
ATOM 1284 C C . ASP A 1 163 ? 30.194 24.760 9.858 1.00 59.66 163 ASP A C 1
ATOM 1286 O O . ASP A 1 163 ? 30.678 25.627 9.133 1.00 59.66 163 ASP A O 1
ATOM 1290 N N . LEU A 1 164 ? 28.896 24.446 9.796 1.00 58.72 164 LEU A N 1
ATOM 1291 C CA . LEU A 1 164 ? 28.012 25.120 8.847 1.00 58.72 164 LEU A CA 1
ATOM 1292 C C . LEU A 1 164 ? 27.975 26.631 9.111 1.00 58.72 164 LEU A C 1
ATOM 1294 O O . LEU A 1 164 ? 28.189 27.405 8.182 1.00 58.72 164 LEU A O 1
ATOM 1298 N N . ARG A 1 165 ? 27.820 27.067 10.369 1.00 61.00 165 ARG A N 1
ATOM 1299 C CA . ARG A 1 165 ? 27.816 28.499 10.724 1.00 61.00 165 ARG A CA 1
ATOM 1300 C C . ARG A 1 165 ? 29.157 29.196 10.478 1.00 61.00 165 ARG A C 1
ATOM 1302 O O . ARG A 1 165 ? 29.156 30.341 10.034 1.00 61.00 165 ARG A O 1
ATOM 1309 N N . LEU A 1 166 ? 30.285 28.531 10.723 1.00 59.00 166 LEU A N 1
ATOM 1310 C CA . LEU A 1 166 ? 31.616 29.089 10.457 1.00 59.00 166 LEU A CA 1
ATOM 1311 C C . LEU A 1 166 ? 31.905 29.171 8.948 1.00 59.00 166 LEU A C 1
ATOM 1313 O O . LEU A 1 166 ? 32.396 30.194 8.475 1.00 59.00 166 LEU A O 1
ATOM 1317 N N . SER A 1 167 ? 31.500 28.165 8.165 1.00 64.94 167 SER A N 1
ATOM 1318 C CA . SER A 1 167 ? 31.681 28.149 6.705 1.00 64.94 167 SER A CA 1
ATOM 1319 C C . SER A 1 167 ? 30.905 29.254 5.974 1.00 64.94 167 SER A C 1
ATOM 1321 O O . SER A 1 167 ? 31.320 29.692 4.900 1.00 64.94 167 SER A O 1
ATOM 1323 N N . TRP A 1 168 ? 29.781 29.708 6.539 1.00 56.94 168 TRP A N 1
ATOM 1324 C CA . TRP A 1 168 ? 29.019 30.844 6.017 1.00 56.94 168 TRP A CA 1
ATOM 1325 C C . TRP A 1 168 ? 29.684 32.179 6.367 1.00 56.94 168 TRP A C 1
ATOM 1327 O O . TRP A 1 168 ? 29.770 33.052 5.509 1.00 56.94 168 TRP A O 1
ATOM 1337 N N . ARG A 1 169 ? 30.260 32.317 7.569 1.00 60.78 169 ARG A N 1
ATOM 1338 C CA . ARG A 1 169 ? 30.999 33.530 7.971 1.00 60.78 169 ARG A CA 1
ATOM 1339 C C . ARG A 1 169 ? 32.277 33.741 7.153 1.00 60.78 169 ARG A C 1
ATOM 1341 O O . ARG A 1 169 ? 32.532 34.855 6.717 1.00 60.78 169 ARG A O 1
ATOM 1348 N N . HIS A 1 170 ? 33.028 32.676 6.861 1.00 60.12 170 HIS A N 1
ATOM 1349 C CA . HIS A 1 170 ? 34.223 32.745 6.003 1.00 60.12 170 HIS A CA 1
ATOM 1350 C C . HIS A 1 170 ? 33.923 32.935 4.507 1.00 60.12 170 HIS A C 1
ATOM 1352 O O . HIS A 1 170 ? 34.840 33.172 3.718 1.00 60.12 170 HIS A O 1
ATOM 1358 N N . ARG A 1 171 ? 32.669 32.756 4.080 1.00 60.38 171 ARG A N 1
ATOM 1359 C CA . ARG A 1 171 ? 32.233 33.064 2.711 1.00 60.38 171 ARG A CA 1
ATOM 1360 C C . ARG A 1 171 ? 31.695 34.483 2.594 1.00 60.38 171 ARG A C 1
ATOM 1362 O O . ARG A 1 171 ? 32.005 35.132 1.610 1.00 60.38 171 ARG A O 1
ATOM 1369 N N . ALA A 1 172 ? 30.985 34.974 3.609 1.00 57.25 172 ALA A N 1
ATOM 1370 C CA . ALA A 1 172 ? 30.543 36.365 3.667 1.00 57.25 172 ALA A CA 1
ATOM 1371 C C . ALA A 1 172 ? 31.732 37.342 3.734 1.00 57.25 172 ALA A C 1
ATOM 1373 O O . ALA A 1 172 ? 31.793 38.264 2.941 1.00 57.25 172 ALA A O 1
ATOM 1374 N N . ALA A 1 173 ? 32.742 37.061 4.566 1.00 59.94 173 ALA A N 1
ATOM 1375 C CA . ALA A 1 173 ? 33.931 37.916 4.687 1.00 59.94 173 ALA A CA 1
ATOM 1376 C C . ALA A 1 173 ? 34.854 37.932 3.448 1.00 59.94 173 ALA A C 1
ATOM 1378 O O . ALA A 1 173 ? 35.811 38.686 3.425 1.00 59.94 173 ALA A O 1
ATOM 1379 N N . ARG A 1 174 ? 34.607 37.081 2.442 1.00 58.53 174 ARG A N 1
ATOM 1380 C CA . ARG A 1 174 ? 35.360 37.050 1.172 1.00 58.53 174 ARG A CA 1
ATOM 1381 C C . ARG A 1 174 ? 34.688 37.835 0.045 1.00 58.53 174 ARG A C 1
ATOM 1383 O O . ARG A 1 174 ? 35.200 37.833 -1.065 1.00 58.53 174 ARG A O 1
ATOM 1390 N N . LEU A 1 175 ? 33.517 38.408 0.310 1.00 59.38 175 LEU A N 1
ATOM 1391 C CA . LEU A 1 175 ? 32.755 39.214 -0.646 1.00 59.38 175 LEU A CA 1
ATOM 1392 C C . LEU A 1 175 ? 32.872 40.720 -0.358 1.00 59.38 175 LEU A C 1
ATOM 1394 O O . LEU A 1 175 ? 32.349 41.507 -1.140 1.00 59.38 175 LEU A O 1
ATOM 1398 N N . ASP A 1 176 ? 33.552 41.089 0.734 1.00 56.59 176 ASP A N 1
ATOM 1399 C CA . ASP A 1 176 ? 33.721 42.469 1.208 1.00 56.59 176 ASP A CA 1
ATOM 1400 C C . ASP A 1 176 ? 35.165 43.010 1.016 1.00 56.59 176 ASP A C 1
ATOM 1402 O O . ASP A 1 176 ? 35.439 44.133 1.435 1.00 56.59 176 ASP A O 1
ATOM 1406 N N . ASP A 1 177 ? 36.053 42.241 0.362 1.00 53.28 177 ASP A N 1
ATOM 1407 C CA . ASP A 1 177 ? 37.393 42.643 -0.126 1.00 53.28 177 ASP A CA 1
ATOM 1408 C C . ASP A 1 177 ? 37.419 42.600 -1.667 1.00 53.28 177 ASP A C 1
ATOM 1410 O O . ASP A 1 177 ? 38.046 43.491 -2.287 1.00 53.28 177 ASP A O 1
#

Sequence (177 aa):
MAMVQPKSQKLRLLITHLGLLIFIAAIMFPLLMVIAISLREGNFATGSLIPDKISWEHWRLALGFSVEHADGRVTPPPFPVLLWLWNSVKIAGITAIGIVALSTTCAYAFARMRFPGKATLLKGMLIFQMFPAVLSLVALYALFDRLGTIHSIYRSEYAWRRDLRLSWRHRAARLDD

pLDDT: mean 87.73, std 14.68, range [47.19, 98.69]

Foldseek 3Di:
DDDDDDPCVVVVVVVVVVVVVVVCCVVCQVVLLVVCQQQEDDRDSDDDSNHPDGDCCSVCLLCQHWDADPVRDIHGNPDPNVVVVVVCCVVCVVVVVVCCVVVVVVVCCLPPNDDPCSVVVVVVVVVVVPDDCPCVVVVVVVVVVVVVVVVVVVVPDPPPVVVVVVVVVVVVVVVVD

Organism: Salmonella enterica I (NCBI:txid59201)

Radius of gyration: 28.63 Å; Cα contacts (8 Å, |Δi|>4): 70; chains: 1; bounding box: 67×76×61 Å